Protein AF-A0A7S0R6T6-F1 (afdb_monomer_lite)

InterPro domains:
  IPR044849 Ion channel CASTOR/POLLUX/SYM8-like [PTHR31563] (93-321)

Sequence (355 aa):
SLGHPPLQRSTPGLSNLSRSTSLDMHILVCGWREAEWQPNDKRFLSRMDELSLMAPGGASADVQVTFITALPVETFEQMFTGKERFKRIEQHRRTERIFKKKPTSNNKYTEYHNGTNLTVRHVSGDAAKIEDLEPVMAEFRFNKAIVLSTQHGIENSSHTKDTRVLSVLLLLRHIRLKLEKQQMRRSSRNMEFFVKPSSADQRMHSIGEIADDATGDLAALPDPYSAEPPDFVNANTMVARLIAQVLNDPNMDALWSELLSSSGSEVYIRGTEKYIPAEVLDSDGGCPFWQVQASVYRNRPKGGDICLGYRKVGGDVVLAPKWDEYIRFTKKAKKDQVKQFIILARDLYIDEEAG

Secondary structure (DSSP, 8-state):
----------PPP-TT-----TT-EEEEEES--TTT--TT-HHHHHHHHHHHHHSTTGGGS-EEEEEEESS-HHHHHHTTTT-TT-EE--TTTHHHHH-SSPPPTT--EEEEE-SSSEEEEEEES-TTSHHHHHHHHHH---SEEEE-S-BTTB---HHHHHHHHHHHHHHHHHHHHHHHHHHHHHH-SS----PPPS-GGGSPEEEEEES-HHHHHHHS-S-TT--PPPSEEEHHHHHHHHHHHHHH-THHHHHHHHHHSTTS-EEEEEEGGGT--GGGS-TTSEEEHHHHHHHHHHH--SS--EEEEEEETTS-EEES--TT-EEE--SS--TTSEEEEEEEE--S---S---

Radius of gyration: 23.17 Å; chains: 1; bounding box: 85×46×56 Å

Foldseek 3Di:
DDDDDDDPPPDDDLPPQDPQDLQAAEEEEAADDPVQQALPHVLVVLVQVVVQCQTSVGLPYAYEYEYEAQDDPVRVVSNCPPPPQKDKDDQPPPCVVRPVDDQDPDWDKTWIDRPTRYIYMYTNHHLLDLVRVLSVVSVHQHQEYEYELHGPPDDDDQVRSLVSQLSSLVSVVVSVVVNVVVVVVVVDPDDDDDDDDDDPSSDYQAEYEHADPVSQVVQDDPDPPPPDPRNYDHPNVVVVVLVVVCVVPVVSVVVCCQAVDSQHWDKGKFFLVQQDDQVLADPQQKDFVLSSQVSCQVRPDPWRKGFQWFAALLRDTDGPDDRRHMAHDDPDRDRGHTGITIIGTHDPDPDPPPD

pLDDT: mean 72.73, std 18.83, range [23.81, 96.19]

Organism: NCBI:txid1411642

Structure (mmCIF, N/CA/C/O backbone):
data_AF-A0A7S0R6T6-F1
#
_entry.id   AF-A0A7S0R6T6-F1
#
loop_
_atom_site.group_PDB
_atom_site.id
_atom_site.type_symbol
_atom_site.label_atom_id
_atom_site.label_alt_id
_atom_site.label_comp_id
_atom_site.label_asym_id
_atom_site.label_entity_id
_atom_site.label_seq_id
_atom_site.pdbx_PDB_ins_code
_atom_site.Cartn_x
_atom_site.Cartn_y
_atom_site.Cartn_z
_atom_site.occupancy
_atom_site.B_iso_or_equiv
_atom_site.auth_seq_id
_atom_site.auth_comp_id
_atom_site.auth_asym_id
_atom_site.auth_atom_id
_atom_site.pdbx_PDB_model_num
ATOM 1 N N . SER A 1 1 ? -58.037 18.899 20.299 1.00 34.16 1 SER A N 1
ATOM 2 C CA . SER A 1 1 ? -58.166 17.464 20.000 1.00 34.16 1 SER A CA 1
ATOM 3 C C . SER A 1 1 ? -57.396 17.181 18.719 1.00 34.16 1 SER A C 1
ATOM 5 O O . SER A 1 1 ? -57.816 17.701 17.700 1.00 34.16 1 SER A O 1
ATOM 7 N N . LEU A 1 2 ? -56.253 16.481 18.846 1.00 32.16 2 LEU A N 1
ATOM 8 C CA . LEU A 1 2 ? -55.543 15.634 17.854 1.00 32.16 2 LEU A CA 1
ATOM 9 C C . LEU A 1 2 ? -55.258 16.258 16.460 1.00 32.16 2 LEU A C 1
ATOM 11 O O . LEU A 1 2 ? -56.178 16.566 15.725 1.00 32.16 2 LEU A O 1
ATOM 15 N N . GLY A 1 3 ? -54.033 16.484 15.971 1.00 28.27 3 GLY A N 1
ATOM 16 C CA . GLY A 1 3 ? -52.762 15.785 16.174 1.00 28.27 3 GLY A CA 1
ATOM 17 C C . GLY A 1 3 ? -52.455 14.863 14.981 1.00 28.27 3 GLY A C 1
ATOM 18 O O . GLY A 1 3 ? -52.975 13.759 14.960 1.00 28.27 3 GLY A O 1
ATOM 19 N N . HIS A 1 4 ? -51.647 15.313 14.004 1.00 29.27 4 HIS A N 1
ATOM 20 C CA . HIS A 1 4 ? -50.510 14.583 13.396 1.00 29.27 4 HIS A CA 1
ATOM 21 C C . HIS A 1 4 ? -49.825 15.392 12.255 1.00 29.27 4 HIS A C 1
ATOM 23 O O . HIS A 1 4 ? -50.476 16.222 11.624 1.00 29.27 4 HIS A O 1
ATOM 29 N N . PRO A 1 5 ? -48.503 15.201 12.025 1.00 30.84 5 PRO A N 1
ATOM 30 C CA . PRO A 1 5 ? -47.606 16.151 11.345 1.00 30.84 5 PRO A CA 1
ATOM 31 C C . PRO A 1 5 ? -47.334 15.821 9.858 1.00 30.84 5 PRO A C 1
ATOM 33 O O . PRO A 1 5 ? -47.594 14.699 9.421 1.00 30.84 5 PRO A O 1
ATOM 36 N N . PRO A 1 6 ? -46.722 16.739 9.077 1.00 27.80 6 PRO A N 1
ATOM 37 C CA . PRO A 1 6 ? -46.224 16.418 7.744 1.00 27.80 6 PRO A CA 1
ATOM 38 C C . PRO A 1 6 ? -44.952 15.555 7.818 1.00 27.80 6 PRO A C 1
ATOM 40 O O . PRO A 1 6 ? -43.944 15.929 8.419 1.00 27.80 6 PRO A O 1
ATOM 43 N N . LEU A 1 7 ? -44.990 14.400 7.152 1.00 29.05 7 LEU A N 1
ATOM 44 C CA . LEU A 1 7 ? -43.837 13.545 6.865 1.00 29.05 7 LEU A CA 1
ATOM 45 C C . LEU A 1 7 ? -42.866 14.259 5.906 1.00 29.05 7 LEU A C 1
ATOM 47 O O . LEU A 1 7 ? -42.915 14.061 4.695 1.00 29.05 7 LEU A O 1
ATOM 51 N N . GLN A 1 8 ? -41.934 15.051 6.436 1.00 26.27 8 GLN A N 1
ATOM 52 C CA . GLN A 1 8 ? -40.692 15.372 5.730 1.00 26.27 8 GLN A CA 1
ATOM 53 C C . GLN A 1 8 ? -39.643 14.306 6.057 1.00 26.27 8 GLN A C 1
ATOM 55 O O . GLN A 1 8 ? -38.880 14.415 7.013 1.00 26.27 8 GLN A O 1
ATOM 60 N N . ARG A 1 9 ? -39.580 13.251 5.236 1.00 24.50 9 ARG A N 1
ATOM 61 C CA . ARG A 1 9 ? -38.389 12.394 5.171 1.00 24.50 9 ARG A CA 1
ATOM 62 C C . ARG A 1 9 ? -37.296 13.149 4.415 1.00 24.50 9 ARG A C 1
ATOM 64 O O . ARG A 1 9 ? -37.193 13.056 3.195 1.00 24.50 9 ARG A O 1
ATOM 71 N N . SER A 1 10 ? -36.474 13.902 5.137 1.00 23.81 10 SER A N 1
ATOM 72 C CA . SER A 1 10 ? -35.221 14.436 4.608 1.00 23.81 10 SER A CA 1
ATOM 73 C C . SER A 1 10 ? -34.204 13.299 4.475 1.00 23.81 10 SER A C 1
ATOM 75 O O . SER A 1 10 ? -33.522 12.938 5.432 1.00 23.81 10 SER A O 1
ATOM 77 N N . THR A 1 11 ? -34.097 12.701 3.291 1.00 27.88 11 THR A N 1
ATOM 78 C CA . THR A 1 11 ? -32.963 11.824 2.961 1.00 27.88 11 THR A CA 1
ATOM 79 C C . THR A 1 11 ? -31.671 12.651 2.905 1.00 27.88 11 THR A C 1
ATOM 81 O O . THR A 1 11 ? -31.667 13.685 2.227 1.00 27.88 11 THR A O 1
ATOM 84 N N . PRO A 1 12 ? -30.565 12.238 3.551 1.00 28.53 12 PRO A N 1
ATOM 85 C CA . PRO A 1 12 ? -29.333 13.015 3.540 1.00 28.53 12 PRO A CA 1
ATOM 86 C C . PRO A 1 12 ? -28.715 13.032 2.134 1.00 28.53 12 PRO A C 1
ATOM 88 O O . PRO A 1 12 ? -28.409 11.998 1.548 1.00 28.53 12 PRO A O 1
ATOM 91 N N . GLY A 1 13 ? -28.561 14.238 1.580 1.00 26.45 13 GLY A N 1
ATOM 92 C CA . GLY A 1 13 ? -27.991 14.473 0.250 1.00 26.45 13 GLY A CA 1
ATOM 93 C C . GLY A 1 13 ? -26.512 14.081 0.123 1.00 26.45 13 GLY A C 1
ATOM 94 O O . GLY A 1 13 ? -25.690 14.491 0.942 1.00 26.45 13 GLY A O 1
ATOM 95 N N . LEU A 1 14 ? -26.210 13.345 -0.950 1.00 36.59 14 LEU A N 1
ATOM 96 C CA . LEU A 1 14 ? -24.891 12.910 -1.446 1.00 36.59 14 LEU A CA 1
ATOM 97 C C . LEU A 1 14 ? -24.212 13.954 -2.364 1.00 36.59 14 LEU A C 1
ATOM 99 O O . LEU A 1 14 ? -23.299 13.633 -3.115 1.00 36.59 14 LEU A O 1
ATOM 103 N N . SER A 1 15 ? -24.644 15.216 -2.334 1.00 28.88 15 SER A N 1
ATOM 104 C CA . SER A 1 15 ? -24.123 16.287 -3.201 1.00 28.88 15 SER A CA 1
ATOM 105 C C . SER A 1 15 ? -22.743 16.827 -2.791 1.00 28.88 15 SER A C 1
ATOM 107 O O . SER A 1 15 ? -22.303 17.824 -3.351 1.00 28.88 15 SER A O 1
ATOM 109 N N . ASN A 1 16 ? -22.078 16.205 -1.810 1.00 30.38 16 ASN A N 1
ATOM 110 C CA . ASN A 1 16 ? -20.833 16.685 -1.206 1.00 30.38 16 ASN A CA 1
ATOM 111 C C . ASN A 1 16 ? -19.685 15.665 -1.300 1.00 30.38 16 ASN A C 1
ATOM 113 O O . ASN A 1 16 ? -18.805 15.699 -0.443 1.00 30.38 16 ASN A O 1
ATOM 117 N N . LEU A 1 17 ? -19.645 14.782 -2.313 1.00 40.03 17 LEU A N 1
ATOM 118 C CA . LEU A 1 17 ? -18.332 14.252 -2.703 1.00 40.03 17 LEU A CA 1
ATOM 119 C C . LEU A 1 17 ? -17.484 15.480 -3.053 1.00 40.03 17 LEU A C 1
ATOM 121 O O . LEU A 1 17 ? -17.790 16.195 -4.009 1.00 40.03 17 LEU A O 1
ATOM 125 N N . SER A 1 18 ? -16.532 15.795 -2.177 1.00 37.12 18 SER A N 1
ATOM 126 C CA . SER A 1 18 ? -15.682 16.975 -2.250 1.00 37.12 18 SER A CA 1
ATOM 127 C C . SER A 1 18 ? -15.003 17.050 -3.616 1.00 37.12 18 SER A C 1
ATOM 129 O O . SER A 1 18 ? -14.882 16.051 -4.329 1.00 37.12 18 SER A O 1
ATOM 131 N N . ARG A 1 19 ? -14.549 18.250 -3.988 1.00 38.72 19 ARG A N 1
ATOM 132 C CA . ARG A 1 19 ? -13.584 18.447 -5.076 1.00 38.72 19 ARG A CA 1
ATOM 133 C C . ARG A 1 19 ? -12.266 17.746 -4.704 1.00 38.72 19 ARG A C 1
ATOM 135 O O . ARG A 1 19 ? -11.295 18.423 -4.404 1.00 38.72 19 ARG A O 1
ATOM 142 N N . SER A 1 20 ? -12.255 16.415 -4.679 1.00 43.06 20 SER A N 1
ATOM 143 C CA . SER A 1 20 ? -11.037 15.625 -4.767 1.00 43.06 20 SER A CA 1
ATOM 144 C C . SER A 1 20 ? -10.397 16.041 -6.079 1.00 43.06 20 SER A C 1
ATOM 146 O O . SER A 1 20 ? -10.998 15.913 -7.156 1.00 43.06 20 SER A O 1
ATOM 148 N N . THR A 1 21 ? -9.230 16.663 -5.981 1.00 50.69 21 THR A N 1
ATOM 149 C CA . THR A 1 21 ? -8.420 16.876 -7.167 1.00 50.69 21 THR A CA 1
ATOM 150 C C . THR A 1 21 ? -7.990 15.497 -7.664 1.00 50.69 21 THR A C 1
ATOM 152 O O . THR A 1 21 ? -7.881 14.549 -6.888 1.00 50.69 21 THR A O 1
ATOM 155 N N . SER A 1 22 ? -7.713 15.344 -8.958 1.00 57.66 22 SER A N 1
ATOM 156 C CA . SER A 1 22 ? -7.188 14.075 -9.487 1.00 57.66 22 SER A CA 1
ATOM 157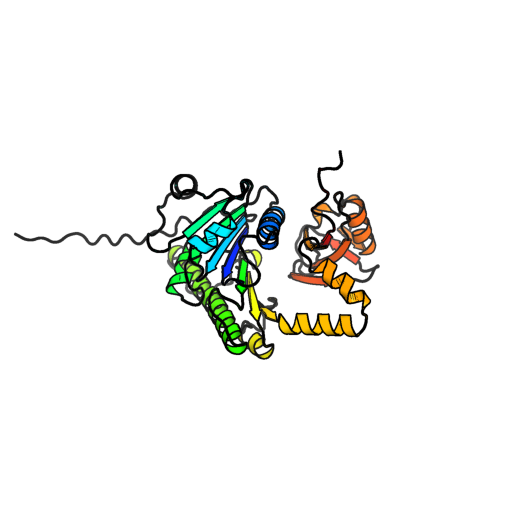 C C . SER A 1 22 ? -5.832 13.667 -8.885 1.00 57.66 22 SER A C 1
ATOM 159 O O . SER A 1 22 ? -5.295 12.631 -9.265 1.00 57.66 22 SER A O 1
ATOM 161 N N . LEU A 1 23 ? -5.248 14.506 -8.023 1.00 63.09 23 LEU A N 1
ATOM 162 C CA . LEU A 1 23 ? -3.941 14.328 -7.407 1.00 63.09 23 LEU A CA 1
ATOM 163 C C . LEU A 1 23 ? -4.028 13.827 -5.958 1.00 63.09 23 LEU A C 1
ATOM 165 O O . LEU A 1 23 ? -3.018 13.328 -5.465 1.00 63.09 23 LEU A O 1
ATOM 169 N N . ASP A 1 24 ? -5.194 13.924 -5.308 1.00 76.25 24 ASP A N 1
ATOM 170 C CA . ASP A 1 24 ? -5.382 13.505 -3.914 1.00 76.25 24 ASP A CA 1
ATOM 171 C C . ASP A 1 24 ? -5.374 11.974 -3.794 1.00 76.25 24 ASP A C 1
ATOM 173 O O . ASP A 1 24 ? -5.818 11.249 -4.693 1.00 76.25 24 ASP A O 1
ATOM 177 N N . MET A 1 25 ? -4.871 11.468 -2.669 1.00 83.75 25 MET A N 1
ATOM 178 C CA . MET A 1 25 ? -4.695 10.038 -2.431 1.00 83.75 25 MET A CA 1
ATOM 179 C C . MET A 1 25 ? -5.453 9.599 -1.180 1.00 83.75 25 MET A C 1
ATOM 181 O O . MET A 1 25 ? -4.995 9.796 -0.057 1.00 83.75 25 MET A O 1
ATOM 185 N N . HIS A 1 26 ? -6.591 8.934 -1.377 1.00 87.88 26 HIS A N 1
ATOM 186 C CA . HIS A 1 26 ? -7.377 8.357 -0.288 1.00 87.88 26 HIS A CA 1
ATOM 187 C C . HIS A 1 26 ? -7.184 6.837 -0.248 1.00 87.88 26 HIS A C 1
ATOM 189 O O . HIS A 1 26 ? -7.567 6.118 -1.180 1.00 87.88 26 HIS A O 1
ATOM 195 N N . ILE A 1 27 ? -6.584 6.354 0.838 1.00 92.38 27 ILE A N 1
ATOM 196 C CA . ILE A 1 27 ? -6.255 4.950 1.084 1.00 92.38 27 ILE A CA 1
ATOM 197 C C . ILE A 1 27 ? -7.140 4.425 2.212 1.00 92.38 27 ILE A C 1
ATOM 199 O O . ILE A 1 27 ? -7.172 4.993 3.302 1.00 92.38 27 ILE A O 1
ATOM 203 N N . LEU A 1 28 ? -7.832 3.320 1.959 1.00 95.06 28 LEU A N 1
ATOM 204 C CA . LEU A 1 28 ? -8.537 2.547 2.973 1.00 95.06 28 LEU A CA 1
ATOM 205 C C . LEU A 1 28 ? -7.677 1.352 3.390 1.00 95.06 28 LEU A C 1
ATOM 207 O O . LEU A 1 28 ? -7.232 0.594 2.535 1.00 95.06 28 LEU A O 1
ATOM 211 N N . VAL A 1 29 ? -7.468 1.153 4.686 1.00 95.56 29 VAL A N 1
ATOM 212 C CA . VAL A 1 29 ? -6.767 -0.005 5.248 1.00 95.56 29 VAL A CA 1
ATOM 213 C C . VAL A 1 29 ? -7.753 -0.808 6.089 1.00 95.56 29 VAL A C 1
ATOM 215 O O . VAL A 1 29 ? -8.283 -0.322 7.088 1.00 95.56 29 VAL A O 1
ATOM 218 N N . CYS A 1 30 ? -8.014 -2.038 5.661 1.00 94.62 30 CYS A N 1
ATOM 219 C CA . CYS A 1 30 ? -8.924 -2.976 6.303 1.00 94.62 30 CYS A CA 1
ATOM 220 C C . CYS A 1 30 ? -8.108 -4.033 7.049 1.00 94.62 30 CYS A C 1
ATOM 222 O O . CYS A 1 30 ? -7.574 -4.951 6.427 1.00 94.62 30 CYS A O 1
ATOM 224 N N . GLY A 1 31 ? -8.020 -3.908 8.372 1.00 91.38 31 GLY A N 1
ATOM 225 C CA . GLY A 1 31 ? -7.243 -4.815 9.221 1.00 91.38 31 GLY A CA 1
ATOM 226 C C . GLY A 1 31 ? -6.122 -4.123 9.995 1.00 91.38 31 GLY A C 1
ATOM 227 O O . GLY A 1 31 ? -5.881 -2.925 9.855 1.00 91.38 31 GLY A O 1
ATOM 228 N N . TRP A 1 32 ? -5.464 -4.889 10.863 1.00 90.88 32 TRP A N 1
ATOM 229 C CA . TRP A 1 32 ? -4.420 -4.390 11.761 1.00 90.88 32 TRP A CA 1
ATOM 230 C C . TRP A 1 32 ? -3.361 -5.461 12.002 1.00 90.88 32 TRP A C 1
ATOM 232 O O . TRP A 1 32 ? -3.702 -6.633 12.180 1.00 90.88 32 TRP A O 1
ATOM 242 N N . ARG A 1 33 ? -2.086 -5.065 12.034 1.00 87.00 33 ARG A N 1
ATOM 243 C CA . ARG A 1 33 ? -0.965 -5.959 12.347 1.00 87.00 33 ARG A CA 1
ATOM 244 C C . ARG A 1 33 ? -0.511 -5.737 13.775 1.00 87.00 33 ARG A C 1
ATOM 246 O O . ARG A 1 33 ? 0.389 -4.951 14.027 1.00 87.00 33 ARG A O 1
ATOM 253 N N . GLU A 1 34 ? -1.134 -6.434 14.715 1.00 83.38 34 GLU A N 1
ATOM 254 C CA . GLU A 1 34 ? -0.824 -6.261 16.134 1.00 83.38 34 GLU A CA 1
ATOM 255 C C . GLU A 1 34 ? 0.641 -6.576 16.453 1.00 83.38 34 GLU A C 1
ATOM 257 O O . GLU A 1 34 ? 1.278 -5.804 17.147 1.00 83.38 34 GLU A O 1
ATOM 262 N N . ALA A 1 35 ? 1.231 -7.624 15.879 1.00 79.94 35 ALA A N 1
ATOM 263 C CA . ALA A 1 35 ? 2.635 -7.955 16.138 1.00 79.94 35 ALA A CA 1
ATOM 264 C C . ALA A 1 35 ? 3.644 -6.911 15.611 1.00 79.94 35 ALA A C 1
ATOM 266 O O . ALA A 1 35 ? 4.758 -6.834 16.120 1.00 79.94 35 ALA A O 1
ATOM 267 N N . GLU A 1 36 ? 3.270 -6.118 14.602 1.00 80.19 36 GLU A N 1
ATOM 268 C CA . GLU A 1 36 ? 4.181 -5.189 13.916 1.00 80.19 36 GLU A CA 1
ATOM 269 C C . GLU A 1 36 ? 3.904 -3.726 14.271 1.00 80.19 36 GLU A C 1
ATOM 271 O O . GLU A 1 36 ? 4.820 -2.924 14.389 1.00 80.19 36 GLU A O 1
ATOM 276 N N . TRP A 1 37 ? 2.643 -3.332 14.426 1.00 87.75 37 TRP A N 1
ATOM 277 C CA . TRP A 1 37 ? 2.261 -1.935 14.618 1.00 87.75 37 TRP A CA 1
ATOM 278 C C . TRP A 1 37 ? 2.016 -1.661 16.092 1.00 87.75 37 TRP A C 1
ATOM 280 O O . TRP A 1 37 ? 0.887 -1.707 16.582 1.00 87.75 37 TRP A O 1
ATOM 290 N N . GLN A 1 38 ? 3.117 -1.387 16.785 1.00 84.81 38 GLN A N 1
ATOM 291 C CA . GLN A 1 38 ? 3.148 -1.075 18.209 1.00 84.81 38 GLN A CA 1
ATOM 292 C C . GLN A 1 38 ? 3.456 0.414 18.443 1.00 84.81 38 GLN A C 1
ATOM 294 O O . GLN A 1 38 ? 4.185 1.005 17.646 1.00 84.81 38 GLN A O 1
ATOM 299 N N . PRO A 1 39 ? 2.985 1.035 19.545 1.00 83.19 39 PRO A N 1
ATOM 300 C CA . PRO A 1 39 ? 3.169 2.471 19.809 1.00 83.19 39 PRO A CA 1
ATOM 301 C C . PRO A 1 39 ? 4.620 2.973 19.770 1.00 83.19 39 PRO A C 1
ATOM 303 O O . PRO A 1 39 ? 4.893 4.123 19.423 1.00 83.19 39 PRO A O 1
ATOM 306 N N . ASN A 1 40 ? 5.565 2.099 20.113 1.00 76.38 40 ASN A N 1
ATOM 307 C CA . ASN A 1 40 ? 6.991 2.414 20.126 1.00 76.38 40 ASN A CA 1
ATOM 308 C C . ASN A 1 40 ? 7.706 2.058 18.817 1.00 76.38 40 ASN A C 1
ATOM 310 O O . ASN A 1 40 ? 8.888 2.376 18.676 1.00 76.38 40 ASN A O 1
ATOM 314 N N . ASP A 1 41 ? 7.016 1.429 17.864 1.00 76.38 41 ASP A N 1
ATOM 315 C CA . ASP A 1 41 ? 7.610 1.091 16.580 1.00 76.38 41 ASP A CA 1
ATOM 316 C C . ASP A 1 41 ? 7.686 2.335 15.680 1.00 76.38 41 ASP A C 1
ATOM 318 O O . ASP A 1 41 ? 6.686 2.962 15.323 1.00 76.38 41 ASP A O 1
ATOM 322 N N . LYS A 1 42 ? 8.912 2.694 15.290 1.00 76.12 42 LYS A N 1
ATOM 323 C CA . LYS A 1 42 ? 9.173 3.789 14.351 1.00 76.12 42 LYS A CA 1
ATOM 324 C C . LYS A 1 42 ? 8.704 3.448 12.933 1.00 76.12 42 LYS A C 1
ATOM 326 O O . LYS A 1 42 ? 8.359 4.363 12.193 1.00 76.12 42 LYS A O 1
ATOM 331 N N . ARG A 1 43 ? 8.632 2.162 12.569 1.00 76.94 43 ARG A N 1
ATOM 332 C CA . ARG A 1 43 ? 8.299 1.681 11.217 1.00 76.94 43 ARG A CA 1
ATOM 333 C C . ARG A 1 43 ? 6.949 2.180 10.733 1.00 76.94 43 ARG A C 1
ATOM 335 O O . ARG A 1 43 ? 6.839 2.627 9.595 1.00 76.94 43 ARG A O 1
ATOM 342 N N . PHE A 1 44 ? 5.934 2.129 11.595 1.00 84.56 44 PHE A N 1
ATOM 343 C CA . PHE A 1 44 ? 4.593 2.589 11.244 1.00 84.56 44 PHE A CA 1
ATOM 344 C C . PHE A 1 44 ? 4.595 4.080 10.881 1.00 84.56 44 PHE A C 1
ATOM 346 O O . PHE A 1 44 ? 4.105 4.457 9.818 1.00 84.56 44 PHE A O 1
ATOM 353 N N . LEU A 1 45 ? 5.191 4.924 11.729 1.00 83.12 45 LEU A N 1
ATOM 354 C CA . LEU A 1 45 ? 5.226 6.374 11.515 1.00 83.12 45 LEU A CA 1
ATOM 355 C C . LEU A 1 45 ? 6.114 6.764 10.328 1.00 83.12 45 LEU A C 1
ATOM 357 O O . LEU A 1 45 ? 5.704 7.606 9.533 1.00 83.12 45 LEU A O 1
ATOM 361 N N . SER A 1 46 ? 7.267 6.112 10.154 1.00 79.69 46 SER A N 1
ATOM 362 C CA . SER A 1 46 ? 8.118 6.304 8.974 1.00 79.69 46 SER A CA 1
ATOM 363 C C . SER A 1 46 ? 7.356 5.998 7.684 1.00 79.69 46 SER A C 1
ATOM 365 O O . SER A 1 46 ? 7.341 6.822 6.773 1.00 79.69 46 SER A O 1
ATOM 367 N N . ARG A 1 47 ? 6.612 4.883 7.639 1.00 81.81 47 ARG A N 1
ATOM 368 C CA . ARG A 1 47 ? 5.797 4.522 6.471 1.00 81.81 47 ARG A CA 1
ATOM 369 C C . ARG A 1 47 ? 4.679 5.532 6.203 1.00 81.81 47 ARG A C 1
ATOM 371 O O . ARG A 1 47 ? 4.368 5.821 5.050 1.00 81.81 47 ARG A O 1
ATOM 378 N N . MET A 1 48 ? 4.060 6.065 7.254 1.00 86.00 48 MET A N 1
ATOM 379 C CA . MET A 1 48 ? 3.062 7.128 7.126 1.00 86.00 48 MET A CA 1
ATOM 380 C C . MET A 1 48 ? 3.676 8.388 6.494 1.00 86.00 48 MET A C 1
ATOM 382 O O . MET A 1 48 ? 3.120 8.922 5.535 1.00 86.00 48 MET A O 1
ATOM 386 N N . ASP A 1 49 ? 4.846 8.824 6.960 1.00 78.38 49 ASP A N 1
ATOM 387 C CA . ASP A 1 49 ? 5.535 9.989 6.397 1.00 78.38 49 ASP A CA 1
ATOM 388 C C . ASP A 1 49 ? 5.985 9.759 4.946 1.00 78.38 49 ASP A C 1
ATOM 390 O O . ASP A 1 49 ? 5.815 10.639 4.101 1.00 78.38 49 ASP A O 1
ATOM 394 N N . GLU A 1 50 ? 6.456 8.561 4.605 1.00 76.75 50 GLU A N 1
ATOM 395 C CA . GLU A 1 50 ? 6.769 8.187 3.222 1.00 76.75 50 GLU A CA 1
ATOM 396 C C . GLU A 1 50 ? 5.558 8.326 2.295 1.00 76.75 50 GLU A C 1
ATOM 398 O O . GLU A 1 50 ? 5.673 8.895 1.208 1.00 76.75 50 GLU A O 1
ATOM 403 N N . LEU A 1 51 ? 4.375 7.866 2.719 1.00 79.69 51 LEU A N 1
ATOM 404 C CA . LEU A 1 51 ? 3.151 8.002 1.921 1.00 79.69 51 LEU A CA 1
ATOM 405 C C . LEU A 1 51 ? 2.842 9.467 1.591 1.00 79.69 51 LEU 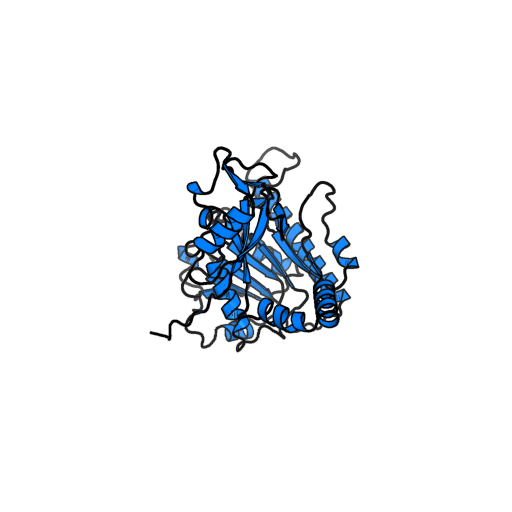A C 1
ATOM 407 O O . LEU A 1 51 ? 2.395 9.758 0.480 1.00 79.69 51 LEU A O 1
ATOM 411 N N . SER A 1 52 ? 3.133 10.387 2.513 1.00 77.38 52 SER A N 1
ATOM 412 C CA . SER A 1 52 ? 2.952 11.828 2.302 1.00 77.38 52 SER A CA 1
ATOM 413 C C . SER A 1 52 ? 3.830 12.377 1.166 1.00 77.38 52 SER A C 1
ATOM 415 O O . SER A 1 52 ? 3.394 13.236 0.396 1.00 77.38 52 SER A O 1
ATOM 417 N N . LEU A 1 53 ? 5.032 11.813 0.993 1.00 72.00 53 LEU A N 1
ATOM 418 C CA . LEU A 1 53 ? 5.973 12.152 -0.079 1.00 72.00 53 LEU A CA 1
ATOM 419 C C . LEU A 1 53 ? 5.612 11.483 -1.414 1.00 72.00 53 LEU A C 1
ATOM 421 O O . LEU A 1 53 ? 5.975 11.982 -2.482 1.00 72.00 53 LEU A O 1
ATOM 425 N N . MET A 1 54 ? 4.911 10.347 -1.369 1.00 68.94 54 MET A N 1
ATOM 426 C CA . MET A 1 54 ? 4.574 9.536 -2.543 1.00 68.94 54 MET A CA 1
ATOM 427 C C . MET A 1 54 ? 3.288 9.961 -3.263 1.00 68.94 54 MET A C 1
ATOM 429 O O . MET A 1 54 ? 2.975 9.395 -4.316 1.00 68.94 54 MET A O 1
ATOM 433 N N . ALA A 1 55 ? 2.548 10.937 -2.736 1.00 71.06 55 ALA A N 1
ATOM 434 C CA . ALA A 1 55 ? 1.326 11.424 -3.364 1.00 71.06 55 ALA A CA 1
ATOM 435 C C . ALA A 1 55 ? 1.583 11.871 -4.823 1.00 71.06 55 ALA A C 1
ATOM 437 O O . ALA A 1 55 ? 2.620 12.480 -5.102 1.00 71.06 55 ALA A O 1
ATOM 438 N N . PRO A 1 56 ? 0.660 11.630 -5.776 1.00 63.94 56 PRO A N 1
ATOM 439 C CA . PRO A 1 56 ? 0.837 12.032 -7.176 1.00 63.94 56 PRO A CA 1
ATOM 440 C C . PRO A 1 56 ? 1.136 13.528 -7.372 1.00 63.94 56 PRO A C 1
ATOM 442 O O . PRO A 1 56 ? 1.878 13.886 -8.284 1.00 63.94 56 PRO A O 1
ATOM 445 N N . GLY A 1 57 ? 0.598 14.397 -6.508 1.00 65.69 57 GLY A N 1
ATOM 446 C CA . GLY A 1 57 ? 0.899 15.836 -6.481 1.00 65.69 57 GLY A CA 1
ATOM 447 C C . GLY A 1 57 ? 2.058 16.240 -5.559 1.00 65.69 57 GLY A C 1
ATOM 448 O O . GLY A 1 57 ? 2.237 17.429 -5.297 1.00 65.69 57 GLY A O 1
ATOM 449 N N . GLY A 1 58 ? 2.831 15.281 -5.041 1.00 68.69 58 GLY A N 1
ATOM 450 C CA . GLY A 1 58 ? 3.857 15.511 -4.024 1.00 68.69 58 GLY A CA 1
ATOM 451 C C . GLY A 1 58 ? 3.282 16.196 -2.783 1.00 68.69 58 GLY A C 1
ATOM 452 O O . GLY A 1 58 ? 2.148 15.934 -2.392 1.00 68.69 58 GLY A O 1
ATOM 453 N N . ALA A 1 59 ? 4.030 17.143 -2.215 1.00 68.06 59 ALA A N 1
ATOM 454 C CA . ALA A 1 59 ? 3.618 17.893 -1.024 1.00 68.06 59 ALA A CA 1
ATOM 455 C C . ALA A 1 59 ? 2.348 18.755 -1.209 1.00 68.06 59 ALA A C 1
ATOM 457 O O . ALA A 1 59 ? 1.831 19.290 -0.234 1.00 68.06 59 ALA A O 1
ATOM 458 N N . SER A 1 60 ? 1.862 18.932 -2.445 1.00 67.75 60 SER A N 1
ATOM 459 C CA . SER A 1 60 ? 0.644 19.702 -2.749 1.00 67.75 60 SER A CA 1
ATOM 460 C C . SER A 1 60 ? -0.627 18.851 -2.830 1.00 67.75 60 SER A C 1
ATOM 462 O O . SER A 1 60 ? -1.709 19.417 -2.956 1.00 67.75 60 SER A O 1
ATOM 464 N N . ALA A 1 61 ? -0.510 17.520 -2.804 1.00 78.75 61 ALA A N 1
ATOM 465 C CA . ALA A 1 61 ? -1.653 16.611 -2.799 1.00 78.75 61 ALA A CA 1
ATOM 466 C C . ALA A 1 61 ? -1.964 16.146 -1.379 1.00 78.75 61 ALA A C 1
ATOM 468 O O . ALA A 1 61 ? -1.054 15.738 -0.656 1.00 78.75 61 ALA A O 1
ATOM 469 N N . ASP A 1 62 ? -3.244 16.143 -1.016 1.00 84.25 62 ASP A N 1
ATOM 470 C CA . ASP A 1 62 ? -3.674 15.623 0.277 1.00 84.25 62 ASP A CA 1
ATOM 471 C C . ASP A 1 62 ? -3.643 14.087 0.264 1.00 84.25 62 ASP A C 1
ATOM 473 O O . ASP A 1 62 ? -4.157 13.430 -0.649 1.00 84.25 62 ASP A O 1
ATOM 477 N N . VAL A 1 63 ? -3.036 13.505 1.299 1.00 88.50 63 VAL A N 1
ATOM 478 C CA . VAL A 1 63 ? -2.999 12.062 1.547 1.00 88.50 63 VAL A CA 1
ATOM 479 C C . VAL A 1 63 ? -3.846 11.756 2.768 1.00 88.50 63 VAL A C 1
ATOM 481 O O . VAL A 1 63 ? -3.600 12.260 3.864 1.00 88.50 63 VAL A O 1
ATOM 484 N N . GLN A 1 64 ? -4.831 10.885 2.597 1.00 89.94 64 GLN A N 1
ATOM 485 C CA . GLN A 1 64 ? -5.665 10.408 3.688 1.00 89.94 64 GLN A CA 1
ATOM 486 C C . GLN A 1 64 ? -5.565 8.891 3.792 1.00 89.94 64 GLN A C 1
ATOM 488 O O . GLN A 1 64 ? -5.927 8.175 2.861 1.00 89.94 64 GLN A O 1
ATOM 493 N N . VAL A 1 65 ? -5.131 8.399 4.949 1.00 93.81 65 VAL A N 1
ATOM 494 C CA . VAL A 1 65 ? -5.091 6.969 5.266 1.00 93.81 65 VAL A CA 1
ATOM 495 C C . VAL A 1 65 ? -6.152 6.685 6.316 1.00 93.81 65 VAL A C 1
ATOM 497 O O . VAL A 1 65 ? -6.082 7.204 7.425 1.00 93.81 65 VAL A O 1
ATOM 500 N N . THR A 1 66 ? -7.159 5.890 5.969 1.00 94.31 66 THR A N 1
ATOM 501 C CA . THR A 1 66 ? -8.249 5.515 6.875 1.00 94.31 66 THR A CA 1
ATOM 502 C C . THR A 1 66 ? -8.130 4.050 7.250 1.00 94.31 66 THR A C 1
ATOM 504 O O . THR A 1 66 ? -8.251 3.184 6.393 1.00 94.31 66 THR A O 1
ATOM 507 N N . PHE A 1 67 ? -7.929 3.776 8.531 1.00 94.88 67 PHE A N 1
ATOM 508 C CA . PHE A 1 67 ? -7.930 2.442 9.110 1.00 94.88 67 PHE A CA 1
ATOM 509 C C . PHE A 1 67 ? -9.333 2.105 9.610 1.00 94.88 67 PHE A C 1
ATOM 511 O O . PHE A 1 67 ? -9.874 2.839 10.434 1.00 94.88 67 PHE A O 1
ATOM 518 N N . ILE A 1 68 ? -9.904 0.993 9.150 1.00 93.25 68 ILE A N 1
ATOM 519 C CA . ILE A 1 68 ? -11.104 0.386 9.741 1.00 93.25 68 ILE A CA 1
ATOM 520 C C . ILE A 1 68 ? -10.702 -0.917 10.430 1.00 93.25 68 ILE A C 1
ATOM 522 O O . ILE A 1 68 ? -10.313 -1.895 9.781 1.00 93.25 68 ILE A O 1
ATOM 526 N N . THR A 1 69 ? -10.710 -0.907 11.763 1.00 91.25 69 THR A N 1
ATOM 527 C CA . THR A 1 69 ? -10.154 -2.005 12.564 1.00 91.25 69 THR A CA 1
ATOM 528 C C . THR A 1 69 ? -10.914 -2.200 13.869 1.00 91.25 69 THR A C 1
ATOM 530 O O . THR A 1 69 ? -11.484 -1.264 14.426 1.00 91.25 69 THR A O 1
ATOM 533 N N . ALA A 1 70 ? -10.862 -3.422 14.405 1.00 86.88 70 ALA A N 1
ATOM 534 C CA . ALA A 1 70 ? -11.419 -3.730 15.724 1.00 86.88 70 ALA A CA 1
ATOM 535 C C . ALA A 1 70 ? -10.526 -3.223 16.874 1.00 86.88 70 ALA A C 1
ATOM 537 O O . ALA A 1 70 ? -10.814 -3.490 18.037 1.00 86.88 70 ALA A O 1
ATOM 538 N N . LEU A 1 71 ? -9.437 -2.511 16.560 1.00 89.06 71 LEU A N 1
ATOM 539 C CA . LEU A 1 71 ? -8.565 -1.920 17.562 1.00 89.06 71 LEU A CA 1
ATOM 540 C C . LEU A 1 71 ? -9.352 -0.863 18.356 1.00 89.06 71 LEU A C 1
ATOM 542 O O . LEU A 1 71 ? -10.001 -0.009 17.735 1.00 89.06 71 LEU A O 1
ATOM 546 N N . PRO A 1 72 ? -9.302 -0.890 19.699 1.00 87.94 72 PRO A N 1
ATOM 547 C CA . PRO A 1 72 ? -9.852 0.179 20.516 1.00 87.94 72 PRO A CA 1
ATOM 548 C C . PRO A 1 72 ? -9.231 1.524 20.149 1.00 87.94 72 PRO A C 1
ATOM 550 O O . PRO A 1 72 ? -8.049 1.608 19.803 1.00 87.94 72 PRO A O 1
ATOM 553 N N . VAL A 1 73 ? -10.035 2.582 20.240 1.00 87.25 73 VAL A N 1
ATOM 554 C CA . VAL A 1 73 ? -9.600 3.938 19.889 1.00 87.25 73 VAL A CA 1
ATOM 555 C C . VAL A 1 73 ? -8.397 4.330 20.734 1.00 87.25 73 VAL A C 1
ATOM 557 O O . VAL A 1 73 ? -7.405 4.795 20.191 1.00 87.25 73 VAL A O 1
ATOM 560 N N . GLU A 1 74 ? -8.455 4.059 22.035 1.00 87.62 74 GLU A N 1
ATOM 561 C CA . GLU A 1 74 ? -7.425 4.381 23.020 1.00 87.62 74 GLU A CA 1
ATOM 562 C C . GLU A 1 74 ? -6.082 3.739 22.658 1.00 87.62 74 GLU A C 1
ATOM 564 O O . GLU A 1 74 ? -5.043 4.392 22.731 1.00 87.62 74 GLU A O 1
ATOM 569 N N . THR A 1 75 ? -6.104 2.482 22.209 1.00 88.44 75 THR A N 1
ATOM 570 C CA . THR A 1 75 ? -4.903 1.769 21.759 1.00 88.44 75 THR A CA 1
ATOM 571 C C . THR A 1 75 ? -4.355 2.370 20.466 1.00 88.44 75 THR A C 1
ATOM 573 O O . THR A 1 75 ? -3.145 2.532 20.332 1.00 88.44 75 THR A O 1
ATOM 576 N N . PHE A 1 76 ? -5.219 2.770 19.528 1.00 89.88 76 PHE A N 1
ATOM 577 C CA . PHE A 1 76 ? -4.777 3.486 18.328 1.00 89.88 76 PHE A CA 1
ATOM 578 C C . PHE A 1 76 ? -4.160 4.854 18.673 1.00 89.88 76 PHE A C 1
ATOM 580 O O . PHE A 1 76 ? -3.151 5.236 18.083 1.00 89.88 76 PHE A O 1
ATOM 587 N N . GLU A 1 77 ? -4.706 5.585 19.655 1.00 89.25 77 GLU A N 1
ATOM 588 C CA . GLU A 1 77 ? -4.183 6.902 20.061 1.00 89.25 77 GLU A CA 1
ATOM 589 C C . GLU A 1 77 ? -2.758 6.819 20.624 1.00 89.25 77 GLU A C 1
ATOM 591 O O . GLU A 1 77 ? -1.963 7.753 20.466 1.00 89.25 77 GLU A O 1
ATOM 596 N N . GLN A 1 78 ? -2.404 5.692 21.246 1.00 90.12 78 GLN A N 1
ATOM 597 C CA . GLN A 1 78 ? -1.056 5.462 21.763 1.00 90.12 78 GLN A CA 1
ATOM 598 C C . GLN A 1 78 ? 0.005 5.517 20.657 1.00 90.12 78 GLN A C 1
ATOM 600 O O . GLN A 1 78 ? 1.107 5.989 20.924 1.00 90.12 78 GLN A O 1
ATOM 605 N N . MET A 1 79 ? -0.336 5.162 19.409 1.00 87.50 79 MET A N 1
ATOM 606 C CA . MET A 1 79 ? 0.572 5.258 18.251 1.00 87.50 79 MET A CA 1
ATOM 607 C C . MET A 1 79 ? 1.096 6.681 18.007 1.00 87.50 79 MET A C 1
ATOM 609 O O . MET A 1 79 ? 2.177 6.867 17.451 1.00 87.50 79 MET A O 1
ATOM 613 N N . PHE A 1 80 ? 0.334 7.692 18.428 1.00 87.19 80 PHE A N 1
ATOM 614 C CA . PHE A 1 80 ? 0.649 9.106 18.227 1.00 87.19 80 PHE A CA 1
ATOM 615 C C . PHE A 1 80 ? 0.975 9.832 19.538 1.00 87.19 80 PHE A C 1
ATOM 617 O O . PHE A 1 80 ? 1.376 10.998 19.524 1.00 87.19 80 PHE A O 1
ATOM 624 N N . THR A 1 81 ? 0.825 9.166 20.684 1.00 81.62 81 THR A N 1
ATOM 625 C CA . THR A 1 81 ? 1.059 9.782 21.992 1.00 81.62 81 THR A CA 1
ATOM 626 C C . THR A 1 81 ? 2.546 10.101 22.172 1.00 81.62 81 THR A C 1
ATOM 628 O O . THR A 1 81 ? 3.414 9.274 21.905 1.00 81.62 81 THR A O 1
ATOM 631 N N . GLY A 1 82 ? 2.856 11.331 22.597 1.00 74.25 82 GLY A N 1
ATOM 632 C CA . GLY A 1 82 ? 4.240 11.803 22.744 1.00 74.25 82 GLY A CA 1
ATOM 633 C C . GLY A 1 82 ? 4.971 12.070 21.421 1.00 74.25 82 GLY A C 1
ATOM 634 O O . GLY A 1 82 ? 6.176 12.307 21.431 1.00 74.25 82 GLY A O 1
ATOM 635 N N . LYS A 1 83 ? 4.274 12.045 20.276 1.00 80.31 83 LYS A N 1
ATOM 636 C CA . LYS A 1 83 ? 4.840 12.376 18.962 1.00 80.31 83 LYS A CA 1
ATOM 637 C C . LYS A 1 83 ? 4.410 13.786 18.563 1.00 80.31 83 LYS A C 1
ATOM 639 O O . LYS A 1 83 ? 3.340 13.969 17.995 1.00 80.31 83 LYS A O 1
ATOM 644 N N . GLU A 1 84 ? 5.257 14.787 18.808 1.00 75.81 84 GLU A N 1
ATOM 645 C CA . GLU A 1 84 ? 4.943 16.208 18.537 1.00 75.81 84 GLU A CA 1
ATOM 646 C C . GLU A 1 84 ? 4.521 16.494 17.084 1.00 75.81 84 GLU A C 1
ATOM 648 O O . GLU A 1 84 ? 3.757 17.426 16.816 1.00 75.81 84 GLU A O 1
ATOM 653 N N . ARG A 1 85 ? 4.997 15.661 16.148 1.00 81.00 85 ARG A N 1
ATOM 654 C CA . ARG A 1 85 ? 4.681 15.734 14.718 1.00 81.00 85 ARG A CA 1
ATOM 655 C C . ARG A 1 85 ? 3.201 15.478 14.427 1.00 81.00 85 ARG A C 1
ATOM 657 O O . ARG A 1 85 ? 2.631 16.154 13.578 1.00 81.00 85 ARG A O 1
ATOM 664 N N . PHE A 1 86 ? 2.568 14.529 15.114 1.00 85.00 86 PHE A N 1
ATOM 665 C CA . PHE A 1 86 ? 1.180 14.160 14.846 1.00 85.00 86 PHE A CA 1
ATOM 666 C C . PHE A 1 86 ? 0.247 14.825 15.845 1.00 85.00 86 PHE A C 1
ATOM 668 O O . PHE A 1 86 ? 0.220 14.500 17.030 1.00 85.00 86 PHE A O 1
ATOM 675 N N . LYS A 1 87 ? -0.565 15.753 15.345 1.00 86.25 87 LYS A N 1
ATOM 676 C CA . LYS A 1 87 ? -1.549 16.466 16.156 1.00 86.25 87 LYS A CA 1
ATOM 677 C C . LYS A 1 87 ? -2.922 15.868 15.927 1.00 86.25 87 LYS A C 1
ATOM 679 O O . LYS A 1 87 ? -3.366 15.741 14.783 1.00 86.25 87 LYS A O 1
ATOM 684 N N . ARG A 1 88 ? -3.600 15.530 17.023 1.00 86.12 88 ARG A N 1
ATOM 685 C CA . ARG A 1 88 ? -5.002 15.117 16.983 1.00 86.12 88 ARG A CA 1
ATOM 686 C C . ARG A 1 88 ? -5.832 16.258 16.403 1.00 86.12 88 ARG A C 1
ATOM 688 O O . ARG A 1 88 ? -5.744 17.397 16.863 1.00 86.12 88 ARG A O 1
ATOM 695 N N . ILE A 1 89 ? -6.640 15.955 15.397 1.00 80.38 89 ILE A N 1
ATOM 696 C CA . ILE A 1 89 ? -7.641 16.892 14.903 1.00 80.38 89 ILE A CA 1
ATOM 697 C C . ILE A 1 89 ? -8.813 16.808 15.878 1.00 80.38 89 ILE A C 1
ATOM 699 O O . ILE A 1 89 ? -9.615 15.876 15.832 1.00 80.38 89 ILE A O 1
ATOM 703 N N . GLU A 1 90 ? -8.902 17.769 16.800 1.00 66.44 90 GLU A N 1
ATOM 704 C CA . GLU A 1 90 ? -10.110 17.912 17.609 1.00 66.44 90 GLU A CA 1
ATOM 705 C C . GLU A 1 90 ? -11.299 18.153 16.677 1.00 66.44 90 GLU A C 1
ATOM 707 O O . GLU A 1 90 ? -11.244 19.001 15.779 1.00 66.44 90 GLU A O 1
ATOM 712 N N . GLN A 1 91 ? -12.368 17.385 16.897 1.00 57.22 91 GLN A N 1
ATOM 713 C CA . GLN A 1 91 ? -13.507 17.171 15.996 1.00 57.22 91 GLN A CA 1
ATOM 714 C C . GLN A 1 91 ? -14.251 18.448 15.541 1.00 57.22 91 GLN A C 1
ATOM 716 O O . GLN A 1 91 ? -15.192 18.355 14.754 1.00 57.22 91 GLN A O 1
ATOM 721 N N . HIS A 1 92 ? -13.852 19.643 15.991 1.00 44.12 92 HIS A N 1
ATOM 722 C CA . HIS A 1 92 ? -14.687 20.837 15.953 1.00 44.12 92 HIS A CA 1
ATOM 723 C C . HIS A 1 92 ? -14.314 21.960 14.976 1.00 44.12 92 HIS A C 1
ATOM 725 O O . HIS A 1 92 ? -15.137 22.852 14.806 1.00 44.12 92 HIS A O 1
ATOM 731 N N . ARG A 1 93 ? -13.143 21.980 14.314 1.00 40.19 93 ARG A N 1
ATOM 732 C CA . ARG A 1 93 ? -12.769 23.169 13.497 1.00 40.19 93 ARG A CA 1
ATOM 733 C C . ARG A 1 93 ? -12.369 22.937 12.045 1.00 40.19 93 ARG A C 1
ATOM 735 O O . ARG A 1 93 ? -12.661 23.795 11.210 1.00 40.19 93 ARG A O 1
ATOM 742 N N . ARG A 1 94 ? -11.716 21.824 11.703 1.00 40.66 94 ARG A N 1
ATOM 743 C CA . ARG A 1 94 ? -11.273 21.588 10.312 1.00 40.66 94 ARG A CA 1
ATOM 744 C C . ARG A 1 94 ? -12.373 20.945 9.466 1.00 40.66 94 ARG A C 1
ATOM 746 O O . ARG A 1 94 ? -12.562 21.337 8.315 1.00 40.66 94 ARG A O 1
ATOM 753 N N . THR A 1 95 ? -13.173 20.076 10.081 1.00 41.59 95 THR A N 1
ATOM 754 C CA . THR A 1 95 ? -14.359 19.456 9.482 1.00 41.59 95 THR A CA 1
ATOM 755 C C . THR A 1 95 ? -15.372 20.509 9.044 1.00 41.59 95 THR A C 1
ATOM 757 O O . THR A 1 95 ? -15.817 20.440 7.916 1.00 41.59 95 THR A O 1
ATOM 760 N N . GLU A 1 96 ? -15.656 21.554 9.831 1.00 37.03 96 GLU A N 1
ATOM 761 C CA . GLU A 1 96 ? -16.643 22.583 9.442 1.00 37.03 96 GLU A CA 1
ATOM 762 C C . GLU A 1 96 ? -16.173 23.524 8.315 1.00 37.03 96 GLU A C 1
ATOM 764 O O . GLU A 1 96 ? -16.995 24.020 7.541 1.00 37.03 96 GLU A O 1
ATOM 769 N N . ARG A 1 97 ? -14.858 23.766 8.186 1.00 35.78 97 ARG A N 1
ATOM 770 C CA . ARG A 1 97 ? -14.297 24.622 7.123 1.00 35.78 97 ARG A CA 1
ATOM 771 C C . ARG A 1 97 ? -14.149 23.903 5.780 1.00 35.78 97 ARG A C 1
ATOM 773 O O . ARG A 1 97 ? -14.290 24.556 4.749 1.00 35.78 97 ARG A O 1
ATOM 780 N N . ILE A 1 98 ? -13.889 22.594 5.783 1.00 41.00 98 ILE A N 1
ATOM 781 C CA . ILE A 1 98 ? -13.727 21.787 4.558 1.00 41.00 98 ILE A CA 1
ATOM 782 C C . ILE A 1 98 ? -15.036 21.056 4.194 1.00 41.00 98 ILE A C 1
ATOM 784 O O . ILE A 1 98 ? -15.371 20.922 3.018 1.00 41.00 98 ILE A O 1
ATOM 788 N N . PHE A 1 99 ? -15.844 20.669 5.184 1.00 38.78 99 PHE A N 1
ATOM 789 C CA . PHE A 1 99 ? -17.054 19.866 5.020 1.00 38.78 99 PHE A CA 1
ATOM 790 C C . PHE A 1 99 ? -18.250 20.513 5.740 1.00 38.78 99 PHE A C 1
ATOM 792 O O . PHE A 1 99 ? -18.406 20.474 6.955 1.00 38.78 99 PHE A O 1
ATOM 799 N N . LYS A 1 100 ? -19.185 21.078 4.970 1.00 35.81 100 LYS A N 1
ATOM 800 C CA . LYS A 1 100 ? -20.420 21.707 5.485 1.00 35.81 100 LYS A CA 1
ATOM 801 C C . LYS A 1 100 ? -21.457 20.715 6.062 1.00 35.81 100 LYS A C 1
ATOM 803 O O . LYS A 1 100 ? -22.658 20.961 5.950 1.00 35.81 100 LYS A O 1
ATOM 808 N N . LYS A 1 101 ? -21.055 19.574 6.632 1.00 39.28 101 LYS A N 1
ATOM 809 C CA . LYS A 1 101 ? -21.968 18.622 7.288 1.00 39.28 101 LYS A CA 1
ATOM 810 C C . LYS A 1 101 ? -21.351 18.038 8.554 1.00 39.28 101 LYS A C 1
ATOM 812 O O . LYS A 1 101 ? -20.209 17.599 8.544 1.00 39.28 101 LYS A O 1
ATOM 817 N N . LYS A 1 102 ? -22.162 17.995 9.618 1.00 36.41 102 LYS A N 1
ATOM 818 C CA . LYS A 1 102 ? -21.857 17.257 10.847 1.00 36.41 102 LYS A CA 1
ATOM 819 C C . LYS A 1 102 ? -21.701 15.761 10.522 1.00 36.41 102 LYS A C 1
ATOM 821 O O . LYS A 1 102 ? -22.545 15.247 9.779 1.00 36.41 102 LYS A O 1
ATOM 826 N N . PRO A 1 103 ? -20.679 15.076 11.062 1.00 42.22 103 PRO A N 1
ATOM 827 C CA . PRO A 1 103 ? -20.538 13.633 10.915 1.00 42.22 103 PRO A CA 1
ATOM 828 C C . PRO A 1 103 ? -21.785 12.932 11.466 1.00 42.22 103 PRO A C 1
ATOM 830 O O . PRO A 1 103 ? -22.326 13.313 12.507 1.00 42.22 103 PRO A O 1
ATOM 833 N N . THR A 1 104 ? -22.290 11.941 10.735 1.00 43.00 104 THR A N 1
ATOM 834 C CA . THR A 1 104 ? -23.409 11.110 11.186 1.00 43.00 104 THR A CA 1
ATOM 835 C C . THR A 1 104 ? -22.963 10.252 12.371 1.00 43.00 104 THR A C 1
ATOM 837 O O . THR A 1 104 ? -21.941 9.578 12.323 1.00 43.00 104 THR A O 1
ATOM 840 N N . SER A 1 105 ? -23.738 10.318 13.448 1.00 40.91 105 SER A N 1
ATOM 841 C CA . SER A 1 105 ? -23.368 10.125 14.856 1.00 40.91 105 SER A CA 1
ATOM 842 C C . SER A 1 105 ? -22.952 8.728 15.342 1.00 40.91 105 SER A C 1
ATOM 844 O O . SER A 1 105 ? -22.848 8.560 16.553 1.00 40.91 105 SER A O 1
ATOM 846 N N . ASN A 1 106 ? -22.732 7.725 14.487 1.00 43.62 106 ASN A N 1
ATOM 847 C CA . ASN A 1 106 ? -22.600 6.338 14.974 1.00 43.62 106 ASN A CA 1
ATOM 848 C C . ASN A 1 106 ? -21.215 5.695 14.840 1.00 43.62 106 ASN A C 1
ATOM 850 O O . ASN A 1 106 ? -20.960 4.729 15.552 1.00 43.62 106 ASN A O 1
ATOM 854 N N . ASN A 1 107 ? -20.297 6.250 14.045 1.00 51.31 107 ASN A N 1
ATOM 855 C CA . ASN A 1 107 ? -18.929 5.731 13.975 1.00 51.31 107 ASN A CA 1
ATOM 856 C C . ASN A 1 107 ? -18.008 6.647 14.778 1.00 51.31 107 ASN A C 1
ATOM 858 O O . ASN A 1 107 ? -17.741 7.780 14.379 1.00 51.31 107 ASN A O 1
ATOM 862 N N . LYS A 1 108 ? -17.534 6.168 15.935 1.00 66.81 108 LYS A N 1
ATOM 863 C CA . LYS A 1 108 ? -16.448 6.834 16.658 1.00 66.81 108 LYS A CA 1
ATOM 864 C C . LYS A 1 108 ? -15.198 6.732 15.792 1.00 66.81 108 LYS A C 1
ATOM 866 O O . LYS A 1 108 ? -14.720 5.632 15.523 1.00 66.81 108 LYS A O 1
ATOM 871 N N . TYR A 1 109 ? -14.698 7.878 15.354 1.00 77.31 109 TYR A N 1
ATOM 872 C CA . TYR A 1 109 ? -13.447 7.965 14.624 1.00 77.31 109 TYR A CA 1
ATOM 873 C C . TYR A 1 109 ? -12.523 8.992 15.271 1.00 77.31 109 TYR A C 1
ATOM 875 O O . TYR A 1 109 ? -12.975 9.953 15.907 1.00 77.31 109 TYR A O 1
ATOM 883 N N . THR A 1 110 ? -11.226 8.784 15.088 1.00 85.69 110 THR A N 1
ATOM 884 C CA . THR A 1 110 ? -10.169 9.704 15.509 1.00 85.69 110 THR A CA 1
ATOM 885 C C . THR A 1 110 ? -9.274 10.035 14.332 1.00 85.69 110 THR A C 1
ATOM 887 O O . THR A 1 110 ? -9.100 9.231 13.418 1.00 85.69 110 THR A O 1
ATOM 890 N N . GLU A 1 111 ? -8.746 11.256 14.318 1.00 89.12 111 GLU A N 1
ATOM 891 C CA . GLU A 1 111 ? -7.911 11.752 13.229 1.00 89.12 111 GLU A CA 1
ATOM 892 C C . GLU A 1 111 ? -6.654 12.424 13.756 1.00 89.12 111 GLU A C 1
ATOM 894 O O . GLU A 1 111 ? -6.687 13.170 14.738 1.00 89.12 111 GLU A O 1
ATOM 899 N N . TYR A 1 112 ? -5.564 12.205 13.033 1.00 89.75 112 TYR A N 1
ATOM 900 C CA . TYR A 1 112 ? -4.245 12.746 13.305 1.00 89.75 112 TYR A CA 1
ATOM 901 C C . TYR A 1 112 ? -3.679 13.351 12.028 1.00 89.75 112 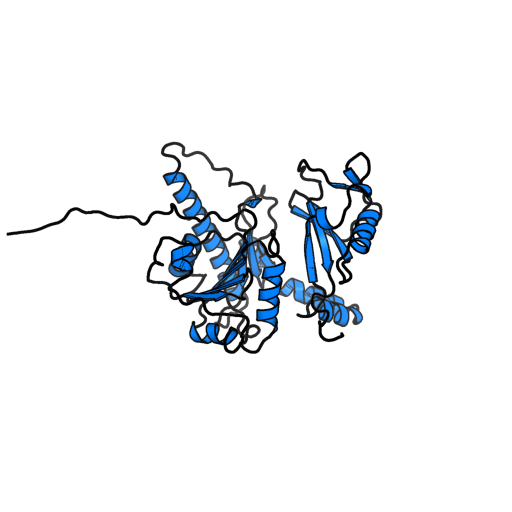TYR A C 1
ATOM 903 O O . TYR A 1 112 ? -3.779 12.762 10.955 1.00 89.75 112 TYR A O 1
ATOM 911 N N . HIS A 1 113 ? -3.073 14.526 12.141 1.00 88.12 113 HIS A N 1
ATOM 912 C CA . HIS A 1 113 ? -2.422 15.217 11.033 1.00 88.12 113 HIS A CA 1
ATOM 913 C C . HIS A 1 113 ? -0.945 15.411 11.357 1.00 88.12 113 HIS A C 1
ATOM 915 O O . HIS A 1 113 ? -0.624 15.882 12.449 1.00 88.12 113 HIS A O 1
ATOM 921 N N . ASN A 1 114 ? -0.053 15.100 10.419 1.00 85.00 114 ASN A N 1
ATOM 922 C CA . ASN A 1 114 ? 1.399 15.196 10.637 1.00 85.00 114 ASN A CA 1
ATOM 923 C C . ASN A 1 114 ? 1.962 16.629 10.495 1.00 85.00 114 ASN A C 1
ATOM 925 O O . ASN A 1 114 ? 3.157 16.858 10.643 1.00 85.00 114 ASN A O 1
ATOM 929 N N . GLY A 1 115 ? 1.103 17.593 10.156 1.00 78.31 115 GLY A N 1
ATOM 930 C CA . GLY A 1 115 ? 1.473 18.998 9.957 1.00 78.31 115 GLY A CA 1
ATOM 931 C C . GLY A 1 115 ? 1.756 19.381 8.504 1.00 78.31 115 GLY A C 1
ATOM 932 O O . GLY A 1 115 ? 1.810 20.575 8.223 1.00 78.31 115 GLY A O 1
ATOM 933 N N . THR A 1 116 ? 1.851 18.412 7.591 1.00 82.44 116 THR A N 1
ATOM 934 C CA . THR A 1 116 ? 2.041 18.643 6.153 1.00 82.44 116 THR A CA 1
ATOM 935 C C . THR A 1 116 ? 0.748 18.363 5.382 1.00 82.44 116 THR A C 1
ATOM 937 O O . THR A 1 116 ? -0.209 19.126 5.502 1.00 82.44 116 THR A O 1
ATOM 940 N N . ASN A 1 117 ? 0.708 17.281 4.611 1.00 84.12 117 ASN A N 1
ATOM 941 C CA . ASN A 1 117 ? -0.371 16.871 3.719 1.00 84.12 117 ASN A CA 1
ATOM 942 C C . ASN A 1 117 ? -0.949 15.492 4.088 1.00 84.12 117 ASN A C 1
ATOM 944 O O . ASN A 1 117 ? -1.760 14.961 3.337 1.00 84.12 117 ASN A O 1
ATOM 948 N N . LEU A 1 118 ? -0.547 14.894 5.218 1.00 89.31 118 LEU A N 1
ATOM 949 C CA . LEU A 1 118 ? -1.023 13.576 5.638 1.00 89.31 118 LEU A CA 1
ATOM 950 C C . LEU A 1 118 ? -2.035 13.661 6.779 1.00 89.31 118 LEU A C 1
ATOM 952 O O . LEU A 1 118 ? -1.758 14.208 7.851 1.00 89.31 118 LEU A O 1
ATOM 956 N N . THR A 1 119 ? -3.174 13.005 6.570 1.00 91.00 119 THR A N 1
ATOM 957 C CA . THR A 1 119 ? -4.170 12.718 7.603 1.00 91.00 119 THR A CA 1
ATOM 958 C C . THR A 1 119 ? -4.305 11.213 7.800 1.00 91.00 119 THR A C 1
ATOM 960 O O . THR A 1 119 ? -4.600 10.478 6.858 1.00 91.00 119 THR A O 1
ATOM 963 N N . VAL A 1 120 ? -4.142 10.756 9.037 1.00 92.88 120 VAL A N 1
ATOM 964 C CA . VAL A 1 120 ? -4.405 9.376 9.445 1.00 92.88 120 VAL A CA 1
ATOM 965 C C . VAL A 1 120 ? -5.695 9.341 10.252 1.00 92.88 120 VAL A C 1
ATOM 967 O O . VAL A 1 120 ? -5.820 10.030 11.262 1.00 92.88 120 VAL A O 1
ATOM 970 N N . ARG A 1 121 ? -6.658 8.540 9.806 1.00 92.25 121 ARG A N 1
ATOM 971 C CA . ARG A 1 121 ? -7.958 8.347 10.447 1.00 92.25 121 ARG A CA 1
ATOM 972 C C . ARG A 1 121 ? -8.086 6.915 10.945 1.00 92.25 121 ARG A C 1
ATOM 974 O O . ARG A 1 121 ? -7.768 5.985 10.211 1.00 92.25 121 ARG A O 1
ATOM 981 N N . HIS A 1 122 ? -8.629 6.734 12.139 1.00 92.31 122 HIS A N 1
ATOM 982 C CA . HIS A 1 122 ? -9.072 5.439 12.650 1.00 92.31 122 HIS A CA 1
ATOM 983 C C . HIS A 1 122 ? -10.580 5.424 12.816 1.00 92.31 122 HIS A C 1
ATOM 985 O O . HIS A 1 122 ? -11.162 6.364 13.347 1.00 92.31 122 HIS A O 1
ATOM 991 N N . VAL A 1 123 ? -11.197 4.349 12.344 1.00 90.62 123 VAL A N 1
ATOM 992 C CA . VAL A 1 123 ? -12.602 4.013 12.532 1.00 90.62 123 VAL A CA 1
ATOM 993 C C . VAL A 1 123 ? -12.638 2.671 13.250 1.00 90.62 123 VAL A C 1
ATOM 995 O O . VAL A 1 123 ? -12.151 1.666 12.726 1.00 90.62 123 VAL A O 1
ATOM 998 N N . SER A 1 124 ? -13.218 2.651 14.448 1.00 88.94 124 SER A N 1
ATOM 999 C CA . SER A 1 124 ? -13.420 1.397 15.171 1.00 88.94 124 SER A CA 1
ATOM 1000 C C . SER A 1 124 ? -14.562 0.613 14.519 1.00 88.94 124 SER A C 1
ATOM 1002 O O . SER A 1 124 ? -15.673 1.131 14.404 1.00 88.94 124 SER A O 1
ATOM 1004 N N . GLY A 1 125 ? -14.281 -0.604 14.053 1.00 88.88 125 GLY A N 1
ATOM 1005 C CA . GLY A 1 125 ? -15.248 -1.451 13.354 1.00 88.88 125 GLY A CA 1
ATOM 1006 C C . GLY A 1 125 ? -14.618 -2.662 12.666 1.00 88.88 125 GLY A C 1
ATOM 1007 O O . GLY A 1 125 ? -13.398 -2.821 12.606 1.00 88.88 125 GLY A O 1
ATOM 1008 N N . ASP A 1 126 ? -15.457 -3.540 12.130 1.00 89.25 126 ASP A N 1
ATOM 1009 C CA . ASP A 1 126 ? -15.040 -4.729 11.400 1.00 89.25 126 ASP A CA 1
ATOM 1010 C C . ASP A 1 126 ? -15.281 -4.560 9.895 1.00 89.25 126 ASP A C 1
ATOM 1012 O O . ASP A 1 126 ? -16.410 -4.591 9.420 1.00 89.25 126 ASP A O 1
ATOM 1016 N N . ALA A 1 127 ? -14.203 -4.456 9.113 1.00 91.94 127 ALA A N 1
ATOM 1017 C CA . ALA A 1 127 ? -14.282 -4.329 7.655 1.00 91.94 127 ALA A CA 1
ATOM 1018 C C . ALA A 1 127 ? -15.014 -5.492 6.954 1.00 91.94 127 ALA A C 1
ATOM 1020 O O . ALA A 1 127 ? -15.447 -5.341 5.814 1.00 91.94 127 ALA A O 1
ATOM 1021 N N . ALA A 1 128 ? -15.141 -6.654 7.605 1.00 90.88 128 ALA A N 1
ATOM 1022 C CA . ALA A 1 128 ? -15.892 -7.791 7.076 1.00 90.88 128 ALA A CA 1
ATOM 1023 C C . ALA A 1 128 ? -17.411 -7.666 7.301 1.00 90.88 128 ALA A C 1
ATOM 1025 O O . ALA A 1 128 ? -18.163 -8.545 6.881 1.00 90.88 128 ALA A O 1
ATOM 1026 N N . LYS A 1 129 ? -17.873 -6.592 7.952 1.00 90.25 129 LYS A N 1
ATOM 1027 C CA . LYS A 1 129 ? -19.287 -6.285 8.172 1.00 90.25 129 LYS A CA 1
ATOM 1028 C C . LYS A 1 129 ? -19.699 -5.105 7.311 1.00 90.25 129 LYS A C 1
ATOM 1030 O O . LYS A 1 129 ? -19.070 -4.045 7.319 1.00 90.25 129 LYS A O 1
ATOM 1035 N N . ILE A 1 130 ? -20.785 -5.282 6.566 1.00 90.81 130 ILE A N 1
ATOM 1036 C CA . ILE A 1 130 ? -21.298 -4.239 5.675 1.00 90.81 130 ILE A CA 1
ATOM 1037 C C . ILE A 1 130 ? -21.760 -3.009 6.464 1.00 90.81 130 ILE A C 1
ATOM 1039 O O . ILE A 1 130 ? -21.598 -1.889 5.989 1.00 90.81 130 ILE A O 1
ATOM 1043 N N . GLU A 1 131 ? -22.270 -3.207 7.681 1.00 89.81 131 GLU A N 1
A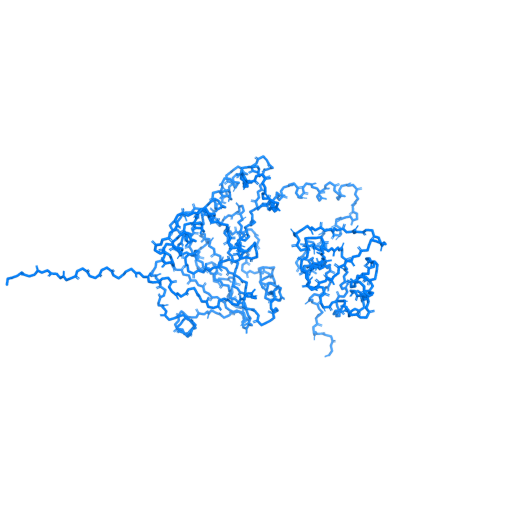TOM 1044 C CA . GLU A 1 131 ? -22.764 -2.152 8.566 1.00 89.81 131 GLU A CA 1
ATOM 1045 C C . GLU A 1 131 ? -21.656 -1.184 8.994 1.00 89.81 131 GLU A C 1
ATOM 1047 O O . GLU A 1 131 ? -21.916 0.010 9.140 1.00 89.81 131 GLU A O 1
ATOM 1052 N N . ASP A 1 132 ? -20.427 -1.685 9.140 1.00 90.12 132 ASP A N 1
ATOM 1053 C CA . ASP A 1 132 ? -19.267 -0.889 9.540 1.00 90.12 132 ASP A CA 1
ATOM 1054 C C . ASP A 1 132 ? -18.572 -0.273 8.314 1.00 90.12 132 ASP A C 1
ATOM 1056 O O . ASP A 1 132 ? -18.164 0.891 8.337 1.00 90.12 132 ASP A O 1
ATOM 1060 N N . LEU A 1 133 ? -18.467 -1.034 7.217 1.00 90.94 133 LEU A N 1
ATOM 1061 C CA . LEU A 1 133 ? -17.733 -0.635 6.014 1.00 90.94 133 LEU A CA 1
ATOM 1062 C C . LEU A 1 133 ? -18.517 0.329 5.106 1.00 90.94 133 LEU A C 1
ATOM 1064 O O . LEU A 1 133 ? -17.938 1.277 4.569 1.00 90.94 133 LEU A O 1
ATOM 1068 N N . GLU A 1 134 ? -19.826 0.120 4.921 1.00 89.19 134 GLU A N 1
ATOM 1069 C CA . GLU A 1 134 ? -20.648 0.937 4.016 1.00 89.19 134 GLU A CA 1
ATOM 1070 C C . GLU A 1 134 ? -20.668 2.428 4.402 1.00 89.19 134 GLU A C 1
ATOM 1072 O O . GLU A 1 134 ? -20.465 3.254 3.507 1.00 89.19 134 GLU A O 1
ATOM 1077 N N . PRO A 1 135 ? -20.830 2.818 5.685 1.00 86.75 135 PRO A N 1
ATOM 1078 C CA . PRO A 1 135 ? -20.763 4.223 6.085 1.00 86.75 135 PRO A CA 1
ATOM 1079 C C . PRO A 1 135 ? -19.420 4.881 5.751 1.00 86.75 135 PRO A C 1
ATOM 1081 O O . PRO A 1 135 ? -19.400 6.012 5.269 1.00 86.75 135 PRO A O 1
ATOM 1084 N N . VAL A 1 136 ? -18.306 4.167 5.949 1.00 88.69 136 VAL A N 1
ATOM 1085 C CA . VAL A 1 136 ? -16.953 4.676 5.666 1.00 88.69 136 VAL A CA 1
ATOM 1086 C C . VAL A 1 136 ? -16.762 4.901 4.165 1.00 88.69 136 VAL A C 1
ATOM 1088 O O . VAL A 1 136 ? -16.294 5.960 3.746 1.00 88.69 136 VAL A O 1
ATOM 1091 N N . MET A 1 137 ? -17.185 3.940 3.337 1.00 86.25 137 MET A N 1
ATOM 1092 C CA . MET A 1 137 ? -17.134 4.058 1.874 1.00 86.25 137 MET A CA 1
ATOM 1093 C C . MET A 1 137 ? -18.099 5.107 1.309 1.00 86.25 137 MET A C 1
ATOM 1095 O O . MET A 1 137 ? -17.868 5.636 0.224 1.00 86.25 137 MET A O 1
ATOM 1099 N N . ALA A 1 138 ? -19.197 5.397 2.008 1.00 83.06 138 ALA A N 1
ATOM 1100 C CA . ALA A 1 138 ? -20.133 6.445 1.615 1.00 83.06 138 ALA A CA 1
ATOM 1101 C C . ALA A 1 138 ? -19.608 7.853 1.944 1.00 83.06 138 ALA A C 1
ATOM 1103 O O . ALA A 1 138 ? -20.011 8.818 1.291 1.00 83.06 138 ALA A O 1
ATOM 1104 N N . GLU A 1 139 ? -18.733 7.974 2.947 1.00 78.94 139 GLU A N 1
ATOM 1105 C CA . GLU A 1 139 ? -18.149 9.247 3.375 1.00 78.94 139 GLU A CA 1
ATOM 1106 C C . GLU A 1 139 ? -17.027 9.715 2.436 1.00 78.94 139 GLU A C 1
ATOM 1108 O O . GLU A 1 139 ? -17.005 10.888 2.056 1.00 78.94 139 GLU A O 1
ATOM 1113 N N . PHE A 1 140 ? -16.141 8.807 2.004 1.00 74.06 140 PHE A N 1
ATOM 1114 C CA . PHE A 1 140 ? -15.012 9.133 1.124 1.00 74.06 140 PHE A CA 1
ATOM 1115 C C . PHE A 1 140 ? -14.988 8.311 -0.149 1.00 74.06 140 PHE A C 1
ATOM 1117 O O . PHE A 1 140 ? -15.270 7.115 -0.176 1.00 74.06 140 PHE A O 1
ATOM 1124 N N . ARG A 1 141 ? -14.503 8.950 -1.213 1.00 77.19 141 ARG A N 1
ATOM 1125 C CA . ARG A 1 141 ? -14.090 8.243 -2.417 1.00 77.19 141 ARG A CA 1
ATOM 1126 C C . ARG A 1 141 ? -12.649 7.763 -2.251 1.00 77.19 141 ARG A C 1
ATOM 1128 O O . ARG A 1 141 ? -11.720 8.535 -2.447 1.00 77.19 141 ARG A O 1
ATOM 1135 N N . PHE A 1 142 ? -12.473 6.486 -1.935 1.00 86.56 142 PHE A N 1
ATOM 1136 C CA . PHE A 1 142 ? -11.149 5.866 -1.868 1.00 86.56 142 PHE A CA 1
ATOM 1137 C C . PHE A 1 142 ? -10.599 5.539 -3.262 1.00 86.56 142 PHE A C 1
ATOM 1139 O O . PHE A 1 142 ? -11.306 5.007 -4.120 1.00 86.56 142 PHE A O 1
ATOM 1146 N N . ASN A 1 143 ? -9.317 5.831 -3.480 1.00 82.50 143 ASN A N 1
ATOM 1147 C CA . ASN A 1 143 ? -8.585 5.457 -4.694 1.00 82.50 143 ASN A CA 1
ATOM 1148 C C . ASN A 1 143 ? -7.906 4.096 -4.531 1.00 82.50 143 ASN A C 1
ATOM 1150 O O . ASN A 1 143 ? -7.680 3.387 -5.513 1.00 82.50 143 ASN A O 1
ATOM 1154 N N . LYS A 1 144 ? -7.548 3.746 -3.293 1.00 87.19 144 LYS A N 1
ATOM 1155 C CA . LYS A 1 144 ? -6.844 2.510 -2.960 1.00 87.19 144 LYS A CA 1
ATOM 1156 C C . LYS A 1 144 ? -7.463 1.855 -1.737 1.00 87.19 144 LYS A C 1
ATOM 1158 O O . LYS A 1 144 ? -7.862 2.553 -0.808 1.00 87.19 144 LYS A O 1
ATOM 1163 N N . ALA A 1 145 ? -7.489 0.531 -1.732 1.00 91.94 145 ALA A N 1
ATOM 1164 C CA . ALA A 1 145 ? -7.827 -0.261 -0.562 1.00 91.94 145 ALA A CA 1
ATOM 1165 C C . ALA A 1 145 ? -6.750 -1.324 -0.325 1.00 91.94 145 ALA A C 1
ATOM 1167 O O . ALA A 1 145 ? -6.333 -1.999 -1.261 1.00 91.94 145 ALA A O 1
ATOM 1168 N N . ILE A 1 146 ? -6.310 -1.467 0.918 1.00 92.94 146 ILE A N 1
ATOM 1169 C CA . ILE A 1 146 ? -5.394 -2.510 1.375 1.00 92.94 146 ILE A CA 1
ATOM 1170 C C . ILE A 1 146 ? -6.180 -3.389 2.340 1.00 92.94 146 ILE A C 1
ATOM 1172 O O . ILE A 1 146 ? -6.742 -2.884 3.311 1.00 92.94 146 ILE A O 1
ATOM 1176 N N . VAL A 1 147 ? -6.236 -4.689 2.073 1.00 93.06 147 VAL A N 1
ATOM 1177 C CA . VAL A 1 147 ? -6.932 -5.671 2.908 1.00 93.06 147 VAL A CA 1
ATOM 1178 C C . VAL A 1 147 ? -5.899 -6.611 3.507 1.00 93.06 147 VAL A C 1
ATOM 1180 O O . VAL A 1 147 ? -5.244 -7.364 2.792 1.00 93.06 147 VAL A O 1
ATOM 1183 N N . LEU A 1 148 ? -5.736 -6.541 4.823 1.00 90.88 148 LEU A N 1
ATOM 1184 C CA . LEU A 1 148 ? -4.765 -7.350 5.551 1.00 90.88 148 LEU A CA 1
ATOM 1185 C C . LEU A 1 148 ? -5.397 -8.669 5.989 1.00 90.88 148 LEU A C 1
ATOM 1187 O O . LEU A 1 148 ? -6.584 -8.730 6.321 1.00 90.88 148 LEU A O 1
ATOM 1191 N N . SER A 1 149 ? -4.568 -9.708 6.053 1.00 82.12 149 SER A N 1
ATOM 1192 C CA . SER A 1 149 ? -4.951 -11.036 6.542 1.00 82.12 149 SER A CA 1
ATOM 1193 C C . SER A 1 149 ? -5.186 -11.060 8.064 1.00 82.12 149 SER A C 1
ATOM 1195 O O . SER A 1 149 ? -5.882 -11.933 8.591 1.00 82.12 149 SER A O 1
ATOM 1197 N N . THR A 1 150 ? -4.633 -10.079 8.786 1.00 81.81 150 THR A N 1
ATOM 1198 C CA . THR A 1 150 ? -4.660 -9.988 10.248 1.00 81.81 150 THR A CA 1
ATOM 1199 C C . THR A 1 150 ? -5.614 -8.913 10.767 1.00 81.81 150 THR A C 1
ATOM 1201 O O . THR A 1 150 ? -5.861 -7.876 10.141 1.00 81.81 150 THR A O 1
ATOM 1204 N N . GLN A 1 151 ? -6.113 -9.136 11.981 1.00 77.19 151 GLN A N 1
ATOM 1205 C CA . GLN A 1 151 ? -6.880 -8.155 12.735 1.00 77.19 151 GLN A CA 1
ATOM 1206 C C . GLN A 1 151 ? -6.475 -8.201 14.204 1.00 77.19 151 GLN A C 1
ATOM 1208 O O . GLN A 1 151 ? -6.073 -9.245 14.711 1.00 77.19 151 GLN A O 1
ATOM 1213 N N . HIS A 1 152 ? -6.602 -7.058 14.874 1.00 72.12 152 HIS A N 1
ATOM 1214 C CA . HIS A 1 152 ? -6.382 -6.957 16.309 1.00 72.12 152 HIS A CA 1
ATOM 1215 C C . HIS A 1 152 ? -7.239 -7.968 17.079 1.00 72.12 152 HIS A C 1
ATOM 1217 O O . HIS A 1 152 ? -8.445 -8.058 16.830 1.00 72.12 152 HIS A O 1
ATOM 1223 N N . GLY A 1 153 ? -6.612 -8.699 18.001 1.00 63.78 153 GLY A N 1
ATOM 1224 C CA . GLY A 1 153 ? -7.285 -9.632 18.903 1.00 63.78 153 GLY A CA 1
ATOM 1225 C C . GLY A 1 153 ? -7.864 -10.891 18.250 1.00 63.78 153 GLY A C 1
ATOM 1226 O O . GLY A 1 153 ? -8.590 -11.623 18.920 1.00 63.78 153 GLY A O 1
ATOM 1227 N N . ILE A 1 154 ? -7.580 -11.160 16.967 1.00 67.62 154 ILE A N 1
ATOM 1228 C CA . ILE A 1 154 ? -8.065 -12.361 16.274 1.00 67.62 154 ILE A CA 1
ATOM 1229 C C . ILE A 1 154 ? -6.883 -13.182 15.761 1.00 67.62 154 ILE A C 1
ATOM 1231 O O . ILE A 1 154 ? -6.255 -12.847 14.753 1.00 67.62 154 ILE A O 1
ATOM 1235 N N . GLU A 1 155 ? -6.629 -14.315 16.413 1.00 63.00 155 GLU A N 1
ATOM 1236 C CA . GLU A 1 155 ? -5.784 -15.365 15.852 1.00 63.00 155 GLU A CA 1
ATOM 1237 C C . GLU A 1 155 ? -6.589 -16.175 14.836 1.00 63.00 155 GLU A C 1
ATOM 1239 O O . GLU A 1 155 ? -7.519 -16.907 15.171 1.00 63.00 155 GLU A O 1
ATOM 1244 N N . ASN A 1 156 ? -6.238 -16.025 13.562 1.00 63.25 156 ASN A N 1
ATOM 1245 C CA . ASN A 1 156 ? -6.864 -16.760 12.473 1.00 63.25 156 ASN A CA 1
ATOM 1246 C C . ASN A 1 156 ? -5.941 -17.885 11.988 1.00 63.25 156 ASN A C 1
ATOM 1248 O O . ASN A 1 156 ? -4.754 -17.665 11.743 1.00 63.25 156 ASN A O 1
ATOM 1252 N N . SER A 1 157 ? -6.507 -19.072 11.771 1.00 66.88 157 SER A N 1
ATOM 1253 C CA . SER A 1 157 ? -5.892 -20.095 10.917 1.00 66.88 157 SER A CA 1
ATOM 1254 C C . SER A 1 157 ? -5.709 -19.567 9.485 1.00 66.88 157 SER A C 1
ATOM 1256 O O . SER A 1 157 ? -6.414 -18.644 9.074 1.00 66.88 157 SER A O 1
ATOM 1258 N N . SER A 1 158 ? -4.813 -20.156 8.691 1.00 66.62 158 SER A N 1
ATOM 1259 C CA . SER A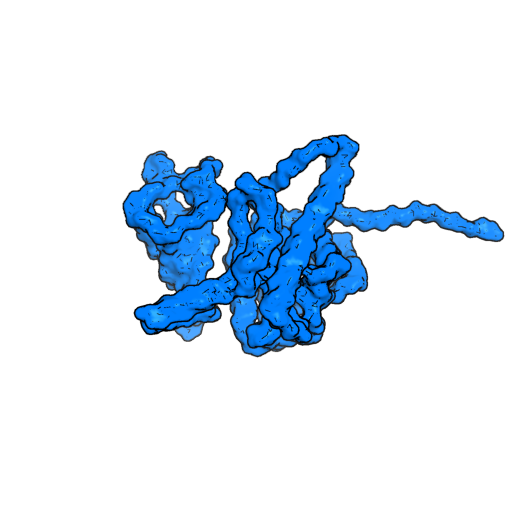 1 158 ? -4.560 -19.696 7.313 1.00 66.62 158 SER A CA 1
ATOM 1260 C C . SER A 1 158 ? -5.836 -19.623 6.457 1.00 66.62 158 SER A C 1
ATOM 1262 O O . SER A 1 158 ? -6.075 -18.614 5.804 1.00 66.62 158 SER A O 1
ATOM 1264 N N . HIS A 1 159 ? -6.729 -20.614 6.546 1.00 68.31 159 HIS A N 1
ATOM 1265 C CA . HIS A 1 159 ? -7.990 -20.606 5.790 1.00 68.31 159 HIS A CA 1
ATOM 1266 C C . HIS A 1 159 ? -8.978 -19.522 6.251 1.00 68.31 159 HIS A C 1
ATOM 1268 O O . HIS A 1 159 ? -9.706 -18.945 5.437 1.00 68.31 159 HIS A O 1
ATOM 1274 N N . THR A 1 160 ? -9.019 -19.215 7.552 1.00 78.88 160 THR A N 1
ATOM 1275 C CA . THR A 1 160 ? -9.909 -18.166 8.072 1.00 78.88 160 THR A CA 1
ATOM 1276 C C . THR A 1 160 ? -9.384 -16.764 7.758 1.00 78.88 160 THR A C 1
ATOM 1278 O O . THR A 1 160 ? -10.193 -15.852 7.575 1.00 78.88 160 THR A O 1
ATOM 1281 N N . LYS A 1 161 ? -8.061 -16.597 7.603 1.00 80.88 161 LYS A N 1
ATOM 1282 C CA . LYS A 1 161 ? -7.446 -15.361 7.089 1.00 80.88 161 LYS A CA 1
ATOM 1283 C C . LYS A 1 161 ? -7.900 -15.062 5.660 1.00 80.88 161 LYS A C 1
ATOM 1285 O O . LYS A 1 161 ? -8.411 -13.972 5.405 1.00 80.88 161 LYS A O 1
ATOM 1290 N N . ASP A 1 162 ? -7.811 -16.043 4.765 1.00 86.75 162 ASP A N 1
ATOM 1291 C CA . ASP A 1 162 ? -8.163 -15.845 3.353 1.00 86.75 162 ASP A CA 1
ATOM 1292 C C . ASP A 1 162 ? -9.664 -15.629 3.170 1.00 86.75 162 ASP A C 1
ATOM 1294 O O . ASP A 1 162 ? -10.082 -14.711 2.467 1.00 86.75 162 ASP A O 1
ATOM 1298 N N . THR A 1 163 ? -10.492 -16.391 3.893 1.00 87.31 163 THR A N 1
ATOM 1299 C CA . THR A 1 163 ? -11.953 -16.192 3.908 1.00 87.31 163 THR A CA 1
ATOM 1300 C C . THR A 1 163 ? -12.314 -14.752 4.269 1.00 87.31 163 THR A C 1
ATOM 1302 O O . THR A 1 163 ? -13.185 -14.140 3.643 1.00 87.31 163 THR A O 1
ATOM 1305 N N . ARG A 1 164 ? -11.633 -14.184 5.268 1.00 88.50 164 ARG A N 1
ATOM 1306 C CA . ARG A 1 164 ? -11.844 -12.803 5.693 1.00 88.50 164 ARG A CA 1
ATOM 1307 C C . ARG A 1 164 ? -11.415 -11.805 4.619 1.00 88.50 164 ARG A C 1
ATOM 1309 O O . ARG A 1 164 ? -12.189 -10.904 4.303 1.00 88.50 164 ARG A O 1
ATOM 1316 N N . VAL A 1 165 ? -10.225 -11.967 4.048 1.00 89.94 165 VAL A N 1
ATOM 1317 C CA . VAL A 1 165 ? -9.700 -11.082 2.995 1.00 89.94 165 VAL A CA 1
ATOM 1318 C C . VAL A 1 165 ? -10.632 -11.078 1.785 1.00 89.94 165 VAL A C 1
ATOM 1320 O O . VAL A 1 165 ? -11.053 -10.012 1.334 1.00 89.94 165 VAL A O 1
ATOM 1323 N N . LEU A 1 166 ? -11.049 -12.261 1.329 1.00 88.12 166 LEU A N 1
ATOM 1324 C CA . LEU A 1 166 ? -12.020 -12.425 0.247 1.00 88.12 166 LEU A CA 1
ATOM 1325 C C . LEU A 1 166 ? -13.357 -11.753 0.570 1.00 88.12 166 LEU A C 1
ATOM 1327 O O . LEU A 1 166 ? -13.899 -11.029 -0.264 1.00 88.12 166 LEU A O 1
ATOM 1331 N N . SER A 1 167 ? -13.872 -11.941 1.789 1.00 90.44 167 SER A N 1
ATOM 1332 C CA . SER A 1 167 ? -15.136 -11.331 2.222 1.00 90.44 167 SER A CA 1
ATOM 1333 C C . SER A 1 167 ? -15.075 -9.805 2.155 1.00 90.44 167 SER A C 1
ATOM 1335 O O . SER A 1 167 ? -15.973 -9.172 1.599 1.00 90.44 167 SER A O 1
ATOM 1337 N N . VAL A 1 168 ? -13.988 -9.205 2.649 1.00 92.38 168 VAL A N 1
ATOM 1338 C CA . VAL A 1 168 ? -13.780 -7.751 2.591 1.00 92.38 168 VAL A CA 1
ATOM 1339 C C . VAL A 1 168 ? -13.649 -7.273 1.143 1.00 92.38 168 VAL A C 1
ATOM 1341 O O . VAL A 1 168 ? -14.302 -6.301 0.770 1.00 92.38 168 VAL A O 1
ATOM 1344 N N . LEU A 1 169 ? -12.872 -7.957 0.294 1.00 89.62 169 LEU A N 1
ATOM 1345 C CA . LEU A 1 169 ? -12.731 -7.604 -1.127 1.00 89.62 169 LEU A CA 1
ATOM 1346 C C . LEU A 1 169 ? -14.081 -7.634 -1.864 1.00 89.62 169 LEU A C 1
ATOM 1348 O O . LEU A 1 169 ? -14.403 -6.710 -2.617 1.00 89.62 169 LEU A O 1
ATOM 1352 N N . LEU A 1 170 ? -14.902 -8.660 -1.626 1.00 87.88 170 LEU A N 1
ATOM 1353 C CA . LEU A 1 170 ? -16.243 -8.766 -2.203 1.00 87.88 170 LEU A CA 1
ATOM 1354 C C . LEU A 1 170 ? -17.174 -7.658 -1.700 1.00 87.88 170 LEU A C 1
ATOM 1356 O O . LEU A 1 170 ? -17.899 -7.068 -2.505 1.00 87.88 170 LEU A O 1
ATOM 1360 N N . LEU A 1 171 ? -17.130 -7.325 -0.407 1.00 91.44 171 LEU A N 1
ATOM 1361 C CA . LEU A 1 171 ? -17.901 -6.215 0.155 1.00 91.44 171 LEU A CA 1
ATOM 1362 C C . LEU A 1 171 ? -17.473 -4.868 -0.429 1.00 91.44 171 LEU A C 1
ATOM 1364 O O . LEU A 1 171 ? -18.333 -4.097 -0.852 1.00 91.44 171 LEU A O 1
ATOM 1368 N N . LEU A 1 172 ? -16.168 -4.606 -0.535 1.00 90.31 172 LEU A N 1
ATOM 1369 C CA . LEU A 1 172 ? -15.624 -3.403 -1.170 1.00 90.31 172 LEU A CA 1
ATOM 1370 C C . LEU A 1 172 ? -16.155 -3.251 -2.602 1.00 90.31 172 LEU A C 1
ATOM 1372 O O . LEU A 1 172 ? -16.641 -2.183 -2.980 1.00 90.31 172 LEU A O 1
ATOM 1376 N N . ARG A 1 173 ? -16.123 -4.330 -3.393 1.00 85.50 173 ARG A N 1
ATOM 1377 C CA . ARG A 1 173 ? -16.667 -4.355 -4.760 1.00 85.50 173 ARG A CA 1
ATOM 1378 C C . ARG A 1 173 ? -18.181 -4.121 -4.769 1.00 85.50 173 ARG A C 1
ATOM 1380 O O . ARG A 1 173 ? -18.671 -3.296 -5.542 1.00 85.50 173 ARG A O 1
ATOM 1387 N N . HIS A 1 174 ? -18.923 -4.802 -3.897 1.00 87.06 174 HIS A N 1
ATOM 1388 C CA . HIS A 1 174 ? -20.379 -4.692 -3.803 1.00 87.06 174 HIS A CA 1
ATOM 1389 C C . HIS A 1 174 ? -20.834 -3.279 -3.420 1.00 87.06 174 HIS A C 1
ATOM 1391 O O . HIS A 1 174 ? -21.638 -2.673 -4.134 1.00 87.06 174 HIS A O 1
ATOM 1397 N N . ILE A 1 175 ? -20.311 -2.742 -2.314 1.00 88.38 175 ILE A N 1
ATOM 1398 C CA . ILE A 1 175 ? -20.651 -1.413 -1.794 1.00 88.38 175 ILE A CA 1
ATOM 1399 C C . ILE A 1 175 ? -20.303 -0.355 -2.835 1.00 88.38 175 ILE A C 1
ATOM 1401 O O . ILE A 1 175 ? -21.118 0.516 -3.131 1.00 88.38 175 ILE A O 1
ATOM 1405 N N . ARG A 1 176 ? -19.134 -0.467 -3.468 1.00 84.88 176 ARG A N 1
ATOM 1406 C CA . ARG A 1 176 ? -18.739 0.440 -4.541 1.00 84.88 176 ARG A CA 1
ATOM 1407 C C . ARG A 1 176 ? -19.735 0.442 -5.702 1.00 84.88 176 ARG A C 1
ATOM 1409 O O . ARG A 1 176 ? -20.213 1.509 -6.081 1.00 84.88 176 ARG A O 1
ATOM 1416 N N . LEU A 1 177 ? -20.086 -0.729 -6.239 1.00 81.69 177 LEU A N 1
ATOM 1417 C CA . LEU A 1 177 ? -21.069 -0.837 -7.325 1.00 81.69 177 LEU A CA 1
ATOM 1418 C C . LEU A 1 177 ? -22.438 -0.285 -6.906 1.00 81.69 177 LEU A C 1
ATOM 1420 O O . LEU A 1 177 ? -23.122 0.364 -7.701 1.00 81.69 177 LEU A O 1
ATOM 1424 N N . LYS A 1 178 ? -22.845 -0.518 -5.654 1.00 84.50 178 LYS A N 1
ATOM 1425 C CA . LYS A 1 178 ? -24.078 0.028 -5.074 1.00 84.50 178 LYS A CA 1
ATOM 1426 C C . LYS A 1 178 ? -24.043 1.561 -5.049 1.00 84.50 178 LYS A C 1
ATOM 1428 O O . LYS A 1 178 ? -25.004 2.185 -5.504 1.00 84.50 178 LYS A O 1
ATOM 1433 N N . LEU A 1 179 ? -22.950 2.167 -4.583 1.00 80.88 179 LEU A N 1
ATOM 1434 C CA . LEU A 1 179 ? -22.768 3.622 -4.527 1.00 80.88 179 LEU A CA 1
ATOM 1435 C C . LEU A 1 179 ? -22.722 4.259 -5.925 1.00 80.88 179 LEU A C 1
ATOM 1437 O O . LEU A 1 179 ? -23.408 5.256 -6.162 1.00 80.88 179 LEU A O 1
ATOM 1441 N N . GLU A 1 180 ? -22.004 3.655 -6.875 1.00 78.12 180 GLU A N 1
ATOM 1442 C CA . GLU A 1 180 ? -21.952 4.107 -8.275 1.00 78.12 180 GLU A CA 1
ATOM 1443 C C . GLU A 1 180 ? -23.355 4.074 -8.920 1.00 78.12 180 GLU A C 1
ATOM 1445 O O . GLU A 1 180 ? -23.803 5.062 -9.511 1.00 78.12 180 GLU A O 1
ATOM 1450 N N . LYS A 1 181 ? -24.118 2.984 -8.730 1.00 78.56 181 LYS A N 1
ATOM 1451 C CA . LYS A 1 181 ? -25.514 2.876 -9.201 1.00 78.56 181 LYS A CA 1
ATOM 1452 C C . LYS A 1 181 ? -26.422 3.942 -8.586 1.00 78.56 181 LYS A C 1
ATOM 1454 O O . LYS A 1 181 ? -27.254 4.518 -9.288 1.00 78.56 181 LYS A O 1
ATOM 1459 N N . GLN A 1 182 ? -26.289 4.222 -7.290 1.00 78.31 182 GLN A N 1
ATOM 1460 C CA . GLN A 1 182 ? -27.091 5.250 -6.620 1.00 78.31 182 GLN A CA 1
ATOM 1461 C C . GLN A 1 182 ? -26.793 6.658 -7.144 1.00 78.31 182 GLN A C 1
ATOM 1463 O O . GLN A 1 182 ? -27.728 7.440 -7.327 1.00 78.31 182 GLN A O 1
ATOM 1468 N N . GLN A 1 183 ? -25.524 6.981 -7.411 1.00 72.19 183 GLN A N 1
ATOM 1469 C CA . GLN A 1 183 ? -25.144 8.254 -8.029 1.00 72.19 183 GLN A CA 1
ATOM 1470 C C . GLN A 1 183 ? -25.766 8.394 -9.423 1.00 72.19 183 GLN A C 1
ATOM 1472 O O . GLN A 1 183 ? -26.362 9.422 -9.733 1.00 72.19 183 GLN A O 1
ATOM 1477 N N . MET A 1 184 ? -25.727 7.336 -10.234 1.00 66.56 184 MET A N 1
ATOM 1478 C CA . MET A 1 184 ? -26.290 7.360 -11.587 1.00 66.56 184 MET A CA 1
ATOM 1479 C C . MET A 1 184 ? -27.816 7.504 -11.609 1.00 66.56 184 MET A C 1
ATOM 1481 O O . MET A 1 184 ? -28.331 8.332 -12.359 1.00 66.56 184 MET A O 1
ATOM 1485 N N . ARG A 1 185 ? -28.549 6.792 -10.739 1.00 70.25 185 ARG A N 1
ATOM 1486 C CA . ARG A 1 185 ? -30.018 6.939 -10.618 1.00 70.25 185 ARG A CA 1
ATOM 1487 C C . ARG A 1 185 ? -30.444 8.355 -10.227 1.00 70.25 185 ARG A C 1
ATOM 1489 O O . ARG A 1 185 ? -31.569 8.757 -10.503 1.00 70.25 185 ARG A O 1
ATOM 1496 N N . ARG A 1 186 ? -29.563 9.109 -9.567 1.00 66.38 186 ARG A N 1
ATOM 1497 C CA . ARG A 1 186 ? -29.799 10.515 -9.216 1.00 66.38 186 ARG A CA 1
ATOM 1498 C C . ARG A 1 186 ? -29.466 11.470 -10.363 1.00 66.38 186 ARG A C 1
ATOM 1500 O O . ARG A 1 186 ? -30.109 12.510 -10.465 1.00 66.38 186 ARG A O 1
ATOM 1507 N N . SER A 1 187 ? -28.514 11.105 -11.220 1.00 63.56 187 SER A N 1
ATOM 1508 C CA . SER A 1 187 ? -28.041 11.924 -12.344 1.00 63.56 187 SER A CA 1
ATOM 1509 C C . SER A 1 187 ? -28.776 11.674 -13.671 1.00 63.56 187 SER A C 1
ATOM 1511 O O . SER A 1 187 ? -28.662 12.488 -14.581 1.00 63.56 187 SER A O 1
ATOM 1513 N N . SER A 1 188 ? -29.543 10.588 -13.819 1.00 57.47 188 SER A N 1
ATOM 1514 C CA . SER A 1 188 ? -30.338 10.305 -15.026 1.00 57.47 188 SER A CA 1
ATOM 1515 C C . SER A 1 188 ? -31.715 9.743 -14.679 1.00 57.47 188 SER A C 1
ATOM 1517 O O . SER A 1 188 ? -31.825 8.684 -14.069 1.00 57.47 188 SER A O 1
ATOM 1519 N N . ARG A 1 189 ? -32.784 10.442 -15.097 1.00 54.84 189 ARG A N 1
ATOM 1520 C CA . ARG A 1 189 ? -34.171 9.938 -15.021 1.00 54.84 189 ARG A CA 1
ATOM 1521 C C . ARG A 1 189 ? -34.510 8.914 -16.106 1.00 54.84 189 ARG A C 1
ATOM 1523 O O . ARG A 1 189 ? -35.506 8.229 -15.948 1.00 54.84 189 ARG A O 1
ATOM 1530 N N . ASN A 1 190 ? -33.697 8.783 -17.153 1.00 50.25 190 ASN A N 1
ATOM 1531 C CA . ASN A 1 190 ? -33.914 7.847 -18.253 1.00 50.25 190 ASN A CA 1
ATOM 1532 C C . ASN A 1 190 ? -32.569 7.250 -18.674 1.00 50.25 190 ASN A C 1
ATOM 1534 O O . ASN A 1 190 ? -31.697 8.016 -19.075 1.00 50.25 190 ASN A O 1
ATOM 1538 N N . MET A 1 191 ? -32.435 5.920 -18.570 1.00 46.69 191 MET A N 1
ATOM 1539 C CA . MET A 1 191 ? -31.651 5.003 -19.423 1.00 46.69 191 MET A CA 1
ATOM 1540 C C . MET A 1 191 ? -31.023 3.866 -18.596 1.00 46.69 191 MET A C 1
ATOM 1542 O O . MET A 1 191 ? -29.967 4.013 -17.985 1.00 46.69 191 MET A O 1
ATOM 1546 N N . GLU A 1 192 ? -31.694 2.711 -18.595 1.00 44.09 192 GLU A N 1
ATOM 1547 C CA . GLU A 1 192 ? -31.124 1.413 -18.221 1.00 44.09 192 GLU A CA 1
ATOM 1548 C C . GLU A 1 192 ? -30.351 0.856 -19.422 1.00 44.09 192 GLU A C 1
ATOM 1550 O O . GLU A 1 192 ? -30.895 0.101 -20.217 1.00 44.09 192 GLU A O 1
ATOM 1555 N N . PHE A 1 193 ? -29.089 1.238 -19.602 1.00 43.91 193 PHE A N 1
ATOM 1556 C CA . PHE A 1 193 ? -28.196 0.502 -20.500 1.00 43.91 193 PHE A CA 1
ATOM 1557 C C . PHE A 1 193 ? -26.823 0.335 -19.855 1.00 43.91 193 PHE A C 1
ATOM 1559 O O . PHE A 1 193 ? -26.340 1.223 -19.154 1.00 43.91 193 PHE A O 1
ATOM 1566 N N . PHE A 1 194 ? -26.247 -0.853 -20.065 1.00 44.62 194 PHE A N 1
ATOM 1567 C CA . PHE A 1 194 ? -24.968 -1.326 -19.535 1.00 44.62 194 PHE A CA 1
ATOM 1568 C C . PHE A 1 194 ? -23.905 -0.219 -19.493 1.00 44.62 194 PHE A C 1
ATOM 1570 O O . PHE A 1 194 ? -23.490 0.323 -20.517 1.00 44.62 194 PHE A O 1
ATOM 1577 N N . VAL A 1 195 ? -23.466 0.110 -18.281 1.00 46.50 195 VAL A N 1
ATOM 1578 C CA . VAL A 1 195 ? -22.505 1.180 -18.021 1.00 46.50 195 VAL A CA 1
ATOM 1579 C C . VAL A 1 195 ? -21.098 0.645 -18.248 1.00 46.50 195 VAL A C 1
ATOM 1581 O O . VAL A 1 195 ? -20.653 -0.265 -17.551 1.00 46.50 195 VAL A O 1
ATOM 1584 N N . LYS A 1 196 ? -20.369 1.249 -19.191 1.00 40.25 196 LYS A N 1
ATOM 1585 C CA . LYS A 1 196 ? -18.906 1.168 -19.218 1.00 40.25 196 LYS A CA 1
ATOM 1586 C C . LYS A 1 196 ? -18.409 1.925 -17.977 1.00 40.25 196 LYS A C 1
ATOM 1588 O O . LYS A 1 196 ? -18.767 3.099 -17.850 1.00 40.25 196 LYS A O 1
ATOM 1593 N N . PRO A 1 197 ? -17.661 1.301 -17.050 1.00 43.91 197 PRO A N 1
ATOM 1594 C CA . PRO A 1 197 ? -17.184 1.998 -15.863 1.00 43.91 197 PRO A CA 1
ATOM 1595 C C . PRO A 1 197 ? -16.423 3.261 -16.275 1.00 43.91 197 PRO A C 1
ATOM 1597 O O . PRO A 1 197 ? -15.764 3.284 -17.321 1.00 43.91 197 PRO A O 1
ATOM 1600 N N . SER A 1 198 ? -16.526 4.311 -15.453 1.00 45.72 198 SER A N 1
ATOM 1601 C CA . SER A 1 198 ? -15.658 5.494 -15.517 1.00 45.72 198 SER A CA 1
ATOM 1602 C C . SER A 1 198 ? -14.215 5.065 -15.800 1.00 45.72 198 SER A C 1
ATOM 1604 O O . SER A 1 198 ? -13.810 3.988 -15.355 1.00 45.72 198 SER A O 1
ATOM 1606 N N . SER A 1 199 ? -13.482 5.878 -16.574 1.00 48.94 199 SER A N 1
ATOM 1607 C CA . SER A 1 199 ? -12.105 5.617 -17.025 1.00 48.94 199 SER A CA 1
ATOM 1608 C C . SER A 1 199 ? -11.300 4.815 -15.999 1.00 48.94 199 SER A C 1
ATOM 1610 O O . SER A 1 199 ? -11.394 5.080 -14.805 1.00 48.94 199 SER A O 1
ATOM 1612 N N . ALA A 1 200 ? -10.511 3.829 -16.444 1.00 47.75 200 ALA A N 1
ATOM 1613 C CA . ALA A 1 200 ? -9.789 2.910 -15.554 1.00 47.75 200 ALA A CA 1
ATOM 1614 C C . ALA A 1 200 ? -9.019 3.611 -14.409 1.00 47.75 200 ALA A C 1
ATOM 1616 O O . ALA A 1 200 ? -8.959 3.071 -13.311 1.00 47.75 200 ALA A O 1
ATOM 1617 N N . ASP A 1 201 ? -8.550 4.843 -14.637 1.00 42.72 201 ASP A N 1
ATOM 1618 C CA . ASP A 1 201 ? -7.882 5.725 -13.663 1.00 42.72 201 ASP A CA 1
ATOM 1619 C C . ASP A 1 201 ? -8.756 6.169 -12.466 1.00 42.72 201 ASP A C 1
ATOM 1621 O O . ASP A 1 201 ? -8.238 6.618 -11.450 1.00 42.72 201 ASP A O 1
ATOM 1625 N N . GLN A 1 202 ? -10.084 6.069 -12.555 1.00 53.62 202 GLN A N 1
ATOM 1626 C CA . GLN A 1 202 ? -11.020 6.498 -11.507 1.00 53.62 202 GLN A CA 1
ATOM 1627 C C . GLN A 1 202 ? -11.545 5.353 -10.637 1.00 53.62 202 GLN A C 1
ATOM 1629 O O . GLN A 1 202 ? -12.402 5.580 -9.770 1.00 53.62 202 GLN A O 1
ATOM 1634 N N . ARG A 1 203 ? -11.075 4.126 -10.877 1.00 65.94 203 ARG A N 1
ATOM 1635 C CA . ARG A 1 203 ? -11.501 2.944 -10.137 1.00 65.94 203 ARG A CA 1
ATOM 1636 C C . ARG A 1 203 ? -10.647 2.771 -8.882 1.00 65.94 203 ARG A C 1
ATOM 1638 O O . ARG A 1 203 ? -9.428 2.860 -8.947 1.00 65.94 203 ARG A O 1
ATOM 1645 N N . MET A 1 204 ? -11.297 2.510 -7.747 1.00 76.56 204 MET A N 1
ATOM 1646 C CA . MET A 1 204 ? -10.607 2.063 -6.537 1.00 76.56 204 MET A CA 1
ATOM 1647 C C . MET A 1 204 ? -9.855 0.768 -6.848 1.00 76.56 204 MET A C 1
ATOM 1649 O O . MET A 1 204 ? -10.485 -0.200 -7.277 1.00 76.56 204 MET A O 1
ATOM 1653 N N . HIS A 1 205 ? -8.544 0.767 -6.636 1.00 80.69 205 HIS A N 1
ATOM 1654 C CA . HIS A 1 205 ? -7.712 -0.425 -6.758 1.00 80.69 205 HIS A CA 1
ATOM 1655 C C . HIS A 1 205 ? -7.546 -1.062 -5.379 1.00 80.69 205 HIS A C 1
ATOM 1657 O O . HIS A 1 205 ? -7.072 -0.405 -4.449 1.00 80.69 205 HIS A O 1
ATOM 1663 N N . SER A 1 206 ? -7.978 -2.311 -5.235 1.00 85.31 206 SER A N 1
ATOM 1664 C CA . SER A 1 206 ? -7.877 -3.067 -3.988 1.00 85.31 206 SER A CA 1
ATOM 1665 C C . SER A 1 206 ? -6.743 -4.079 -4.065 1.00 85.31 206 SER A C 1
ATOM 1667 O O . SER A 1 206 ? -6.588 -4.731 -5.086 1.00 85.31 206 SER A O 1
ATOM 1669 N N . ILE A 1 207 ? -5.983 -4.227 -2.984 1.00 87.56 207 ILE A N 1
ATOM 1670 C CA . ILE A 1 207 ? -4.952 -5.256 -2.845 1.00 87.56 207 ILE A CA 1
ATOM 1671 C C . ILE A 1 207 ? -5.200 -5.996 -1.532 1.00 87.56 207 ILE A C 1
ATOM 1673 O O . ILE A 1 207 ? -5.208 -5.375 -0.469 1.00 87.56 207 ILE A O 1
ATOM 1677 N N . GLY A 1 208 ? -5.421 -7.306 -1.609 1.00 88.62 208 GLY A N 1
ATOM 1678 C CA . GLY A 1 208 ? -5.575 -8.198 -0.464 1.00 88.62 208 GLY A CA 1
ATOM 1679 C C . GLY A 1 208 ? -4.366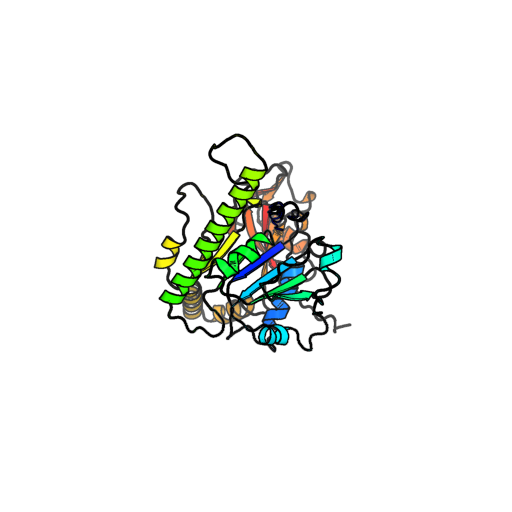 -9.101 -0.244 1.00 88.62 208 GLY A C 1
ATOM 1680 O O . GLY A 1 208 ? -3.775 -9.610 -1.190 1.00 88.62 208 GLY A O 1
ATOM 1681 N N . GLU A 1 209 ? -4.000 -9.318 1.009 1.00 88.19 209 GLU A N 1
ATOM 1682 C CA . GLU A 1 209 ? -2.982 -10.297 1.391 1.00 88.19 209 GLU A CA 1
ATOM 1683 C C . GLU A 1 209 ? -3.628 -11.677 1.567 1.00 88.19 209 GLU A C 1
ATOM 1685 O O . GLU A 1 209 ? -4.471 -11.832 2.445 1.00 88.19 209 GLU A O 1
ATOM 1690 N N . ILE A 1 210 ? -3.235 -12.669 0.765 1.00 85.44 210 ILE A N 1
ATOM 1691 C CA . ILE A 1 210 ? -3.693 -14.062 0.906 1.00 85.44 210 ILE A CA 1
ATOM 1692 C C . ILE A 1 210 ? -2.542 -14.980 1.330 1.00 85.44 210 ILE A C 1
ATOM 1694 O O . ILE A 1 210 ? -1.367 -14.696 1.076 1.00 85.44 210 ILE A O 1
ATOM 1698 N N . ALA A 1 211 ? -2.887 -16.083 1.983 1.00 81.06 211 ALA A N 1
ATOM 1699 C CA . ALA A 1 211 ? -1.964 -17.098 2.464 1.00 81.06 211 ALA A CA 1
ATOM 1700 C C . ALA A 1 211 ? -1.890 -18.319 1.530 1.00 81.06 211 ALA A C 1
ATOM 1702 O O . ALA A 1 211 ? -0.813 -18.900 1.383 1.00 81.06 211 ALA A O 1
ATOM 1703 N N . ASP A 1 212 ? -3.009 -18.718 0.923 1.00 78.25 212 ASP A N 1
ATOM 1704 C CA . ASP A 1 212 ? -3.119 -19.895 0.059 1.00 78.25 212 ASP A CA 1
ATOM 1705 C C . ASP A 1 212 ? -3.366 -19.495 -1.405 1.00 78.25 212 ASP A C 1
ATOM 1707 O O . ASP A 1 212 ? -4.330 -18.790 -1.714 1.00 78.25 212 ASP A O 1
ATOM 1711 N N . ASP A 1 213 ? -2.522 -19.989 -2.317 1.00 74.44 213 ASP A N 1
ATOM 1712 C CA . ASP A 1 213 ? -2.631 -19.737 -3.760 1.00 74.44 213 ASP A CA 1
ATOM 1713 C C . ASP A 1 213 ? -3.991 -20.188 -4.312 1.00 74.44 213 ASP A C 1
ATOM 1715 O O . ASP A 1 213 ? -4.574 -19.488 -5.141 1.00 74.44 213 ASP A O 1
ATOM 1719 N N . ALA A 1 214 ? -4.546 -21.298 -3.808 1.00 74.69 214 ALA A N 1
ATOM 1720 C CA . ALA A 1 214 ? -5.829 -21.827 -4.273 1.00 74.69 214 ALA A CA 1
ATOM 1721 C C . ALA A 1 214 ? -7.004 -20.873 -3.992 1.00 74.69 214 ALA A C 1
ATOM 1723 O O . ALA A 1 214 ? -8.033 -20.928 -4.666 1.00 74.69 214 ALA A O 1
ATOM 1724 N N . THR A 1 215 ? -6.863 -19.978 -3.009 1.00 74.25 215 THR A N 1
ATOM 1725 C CA . THR A 1 215 ? -7.889 -18.975 -2.691 1.00 74.25 215 THR A CA 1
ATOM 1726 C C . THR A 1 215 ? -7.781 -17.720 -3.558 1.00 74.25 215 THR A C 1
ATOM 1728 O O . THR A 1 215 ? -8.760 -16.982 -3.685 1.00 74.25 215 THR A O 1
ATOM 1731 N N . GLY A 1 216 ? -6.637 -17.501 -4.216 1.00 70.00 216 GLY A N 1
ATOM 1732 C CA . GLY A 1 216 ? -6.432 -16.382 -5.135 1.00 70.00 216 GLY A CA 1
ATOM 1733 C C . GLY A 1 216 ? -7.372 -16.432 -6.339 1.00 70.00 216 GLY A C 1
ATOM 1734 O O . GLY A 1 216 ? -7.951 -15.413 -6.720 1.00 70.00 216 GLY A O 1
ATOM 1735 N N . ASP A 1 217 ? -7.632 -17.626 -6.869 1.00 72.25 217 ASP A N 1
ATOM 1736 C CA . ASP A 1 217 ? -8.556 -17.816 -7.994 1.00 72.25 217 ASP A CA 1
ATOM 1737 C C . ASP A 1 217 ? -10.000 -17.415 -7.647 1.00 72.25 217 ASP A C 1
ATOM 1739 O O . ASP A 1 217 ? -10.743 -16.946 -8.508 1.00 72.25 217 ASP A O 1
ATOM 1743 N N . LEU A 1 218 ? -10.395 -17.516 -6.372 1.00 71.94 218 LEU A N 1
ATOM 1744 C CA . LEU A 1 218 ? -11.710 -17.069 -5.893 1.00 71.94 218 LEU A CA 1
ATOM 1745 C C . LEU A 1 218 ? -11.809 -15.539 -5.796 1.00 71.94 218 LEU A C 1
ATOM 1747 O O . LEU A 1 218 ? -12.908 -14.981 -5.839 1.00 71.94 218 LEU A O 1
ATOM 1751 N N . ALA A 1 219 ? -10.673 -14.853 -5.646 1.00 63.78 219 ALA A N 1
ATOM 1752 C CA . ALA A 1 219 ? -10.599 -13.396 -5.611 1.00 63.78 219 ALA A CA 1
ATOM 1753 C C . ALA A 1 219 ? -10.641 -12.777 -7.015 1.00 63.78 219 ALA A C 1
ATOM 1755 O O . ALA A 1 219 ? -10.981 -11.592 -7.151 1.00 63.78 219 ALA A O 1
ATOM 1756 N N . ALA A 1 220 ? -10.271 -13.546 -8.044 1.00 64.94 220 ALA A N 1
ATOM 1757 C CA . ALA A 1 220 ? -10.203 -13.080 -9.419 1.00 64.94 220 ALA A CA 1
ATOM 1758 C C . ALA A 1 220 ? -11.583 -12.627 -9.918 1.00 64.94 220 ALA A C 1
ATOM 1760 O O . ALA A 1 220 ? -12.619 -13.235 -9.639 1.00 64.94 220 ALA A O 1
ATOM 1761 N N . LEU A 1 221 ? -11.610 -11.511 -10.648 1.00 63.09 221 LEU A N 1
ATOM 1762 C CA . LEU A 1 221 ? -12.838 -11.060 -11.288 1.00 63.09 221 LEU A CA 1
ATOM 1763 C C . LEU A 1 221 ? -13.163 -12.009 -12.452 1.00 63.09 221 LEU A C 1
ATOM 1765 O O . LEU A 1 221 ? -12.276 -12.306 -13.249 1.00 63.09 221 LEU A O 1
ATOM 1769 N N . PRO A 1 222 ? -14.424 -12.443 -12.612 1.00 52.91 222 PRO A N 1
ATOM 1770 C CA . PRO A 1 222 ? -14.828 -13.344 -13.690 1.00 52.91 222 PRO A CA 1
ATOM 1771 C C . PRO A 1 222 ? -14.874 -12.672 -15.077 1.00 52.91 222 PRO A C 1
ATOM 1773 O O . PRO A 1 222 ? -15.606 -13.136 -15.945 1.00 52.91 222 PRO A O 1
ATOM 1776 N N . ASP A 1 223 ? -14.141 -11.576 -15.306 1.00 53.94 223 ASP A N 1
ATOM 1777 C CA . ASP A 1 223 ? -14.088 -10.905 -16.606 1.00 53.94 223 ASP A CA 1
ATOM 1778 C C . ASP A 1 223 ? -12.868 -11.388 -17.416 1.00 53.94 223 ASP A C 1
ATOM 1780 O O . ASP A 1 223 ? -11.756 -10.896 -17.198 1.00 53.94 223 ASP A O 1
ATOM 1784 N N . PRO A 1 224 ? -13.051 -12.312 -18.383 1.00 40.72 224 PRO A N 1
ATOM 1785 C CA . PRO A 1 224 ? -11.976 -12.806 -19.246 1.00 40.72 224 PRO A CA 1
ATOM 1786 C C . PRO A 1 224 ? -11.401 -11.731 -20.186 1.00 40.72 224 PRO A C 1
ATOM 1788 O O . PRO A 1 224 ? -10.409 -11.988 -20.867 1.00 40.72 224 PRO A O 1
ATOM 1791 N N . TYR A 1 225 ? -12.001 -10.536 -20.239 1.00 37.78 225 TYR A N 1
ATOM 1792 C CA . TYR A 1 225 ? -11.511 -9.393 -21.010 1.00 37.78 225 TYR A CA 1
ATOM 1793 C C . TYR A 1 225 ? -10.899 -8.290 -20.137 1.00 37.78 225 TYR A C 1
ATOM 1795 O O . TYR A 1 225 ? -10.320 -7.342 -20.683 1.00 37.78 225 TYR A O 1
ATOM 1803 N N . SER A 1 226 ? -10.975 -8.394 -18.804 1.00 47.44 226 SER A N 1
ATOM 1804 C CA . SER A 1 226 ? -10.252 -7.474 -17.930 1.00 47.44 226 SER A CA 1
ATOM 1805 C C . SER A 1 226 ? -8.785 -7.899 -17.869 1.00 47.44 226 SER A C 1
ATOM 1807 O O . SER A 1 226 ? -8.418 -8.876 -17.228 1.00 47.44 226 SER A O 1
ATOM 1809 N N . ALA A 1 227 ? -7.915 -7.142 -18.534 1.00 46.03 227 ALA A N 1
ATOM 1810 C CA . ALA A 1 227 ? -6.468 -7.193 -18.310 1.00 46.03 227 ALA A CA 1
ATOM 1811 C C . ALA A 1 227 ? -6.092 -6.548 -16.956 1.00 46.03 227 ALA A C 1
ATOM 1813 O O . ALA A 1 227 ? -5.081 -5.854 -16.852 1.00 46.03 227 ALA A O 1
ATOM 1814 N N . GLU A 1 228 ? -6.963 -6.661 -15.950 1.00 54.03 228 GLU A N 1
ATOM 1815 C CA . GLU A 1 228 ? -6.748 -6.049 -14.647 1.00 54.03 228 GLU A CA 1
ATOM 1816 C C . GLU A 1 228 ? -5.817 -6.944 -13.833 1.00 54.03 228 GLU A C 1
ATOM 1818 O O . GLU A 1 228 ? -6.037 -8.155 -13.763 1.00 54.03 228 GLU A O 1
ATOM 1823 N N . PRO A 1 229 ? -4.741 -6.375 -13.262 1.00 55.34 229 PRO A N 1
ATOM 1824 C CA . PRO A 1 229 ? -3.838 -7.147 -12.433 1.00 55.34 229 PRO A CA 1
ATOM 1825 C C . PRO A 1 229 ? -4.611 -7.730 -11.242 1.00 55.34 229 PRO A C 1
ATOM 1827 O O . PRO A 1 229 ? -5.561 -7.100 -10.771 1.00 55.34 229 PRO A O 1
ATOM 1830 N N . PRO A 1 230 ? -4.216 -8.915 -10.751 1.00 62.53 230 PRO A N 1
ATOM 1831 C CA . PRO A 1 230 ? -4.873 -9.537 -9.613 1.00 62.53 230 PRO A CA 1
ATOM 1832 C C . PRO A 1 230 ? -4.886 -8.586 -8.410 1.00 62.53 230 PRO A C 1
ATOM 1834 O O . PRO A 1 230 ? -3.873 -7.980 -8.063 1.00 62.53 230 PRO A O 1
ATOM 1837 N N . ASP A 1 231 ? -6.041 -8.485 -7.756 1.00 73.69 231 ASP A N 1
ATOM 1838 C CA . ASP A 1 231 ? -6.263 -7.654 -6.564 1.00 73.69 231 ASP A CA 1
ATOM 1839 C C . ASP A 1 231 ? -5.694 -8.308 -5.287 1.00 73.69 231 ASP A C 1
ATOM 1841 O O . ASP A 1 231 ? -6.178 -8.056 -4.182 1.00 73.69 231 ASP A O 1
ATOM 1845 N N . PHE A 1 232 ? -4.714 -9.205 -5.406 1.00 78.62 232 PHE A N 1
ATOM 1846 C CA . PHE A 1 232 ? -4.171 -9.945 -4.275 1.00 78.62 232 PHE A CA 1
ATOM 1847 C C . PHE A 1 232 ? -2.685 -10.255 -4.418 1.00 78.62 232 PHE A C 1
ATOM 1849 O O . PHE A 1 232 ? -2.131 -10.338 -5.513 1.00 78.62 232 PHE A O 1
ATOM 1856 N N . VAL A 1 233 ? -2.052 -10.446 -3.267 1.00 81.12 233 VAL A N 1
ATOM 1857 C CA . VAL A 1 233 ? -0.654 -10.828 -3.121 1.00 81.12 233 VAL A CA 1
ATOM 1858 C C . VAL A 1 233 ? -0.603 -12.054 -2.220 1.00 81.12 233 VAL A C 1
ATOM 1860 O O . VAL A 1 233 ? -1.077 -11.996 -1.085 1.00 81.12 233 VAL A O 1
ATOM 1863 N N . ASN A 1 234 ? -0.013 -13.151 -2.706 1.00 82.81 234 ASN A N 1
ATOM 1864 C CA . ASN A 1 234 ? 0.283 -14.294 -1.849 1.00 82.81 234 ASN A CA 1
ATOM 1865 C C . ASN A 1 234 ? 1.587 -14.052 -1.080 1.00 82.81 234 ASN A C 1
ATOM 1867 O O . ASN A 1 234 ? 2.686 -14.184 -1.630 1.00 82.81 234 ASN A O 1
ATOM 1871 N N . ALA A 1 235 ? 1.454 -13.715 0.202 1.00 81.06 235 ALA A N 1
ATOM 1872 C CA . ALA A 1 235 ? 2.592 -13.435 1.069 1.00 81.06 235 ALA A CA 1
ATOM 1873 C C . ALA A 1 235 ? 3.470 -14.678 1.297 1.00 81.06 235 ALA A C 1
ATOM 1875 O O . ALA A 1 235 ? 4.696 -14.580 1.252 1.00 81.06 235 ALA A O 1
ATOM 1876 N N . ASN A 1 236 ? 2.869 -15.858 1.469 1.00 82.50 236 ASN A N 1
ATOM 1877 C CA . ASN A 1 236 ? 3.601 -17.103 1.713 1.00 82.50 236 ASN A CA 1
ATOM 1878 C C . ASN A 1 236 ? 4.438 -17.515 0.501 1.00 82.50 236 ASN A C 1
ATOM 1880 O O . ASN A 1 236 ? 5.603 -17.878 0.652 1.00 82.50 236 ASN A O 1
ATOM 1884 N N . THR A 1 237 ? 3.883 -17.400 -0.705 1.00 83.88 237 THR A N 1
ATOM 1885 C CA . THR A 1 237 ? 4.603 -17.709 -1.946 1.00 83.88 237 THR A CA 1
ATOM 1886 C C . THR A 1 237 ? 5.770 -16.745 -2.163 1.00 83.88 237 THR A C 1
ATOM 1888 O O . THR A 1 237 ? 6.839 -17.162 -2.615 1.00 83.88 237 THR A O 1
ATOM 1891 N N . MET A 1 238 ? 5.623 -15.467 -1.793 1.00 85.88 238 MET A N 1
ATOM 1892 C CA . MET A 1 238 ? 6.738 -14.515 -1.805 1.00 85.88 238 MET A CA 1
ATOM 1893 C C . MET A 1 238 ? 7.829 -14.903 -0.803 1.00 85.88 238 MET A C 1
ATOM 1895 O O . MET A 1 238 ? 8.993 -14.998 -1.186 1.00 85.88 238 MET A O 1
ATOM 1899 N N . VAL A 1 239 ? 7.462 -15.184 0.451 1.00 87.31 239 VAL A N 1
ATOM 1900 C CA . VAL A 1 239 ? 8.412 -15.580 1.504 1.00 87.31 239 VAL A CA 1
ATOM 1901 C C . VAL A 1 239 ? 9.142 -16.873 1.137 1.00 87.31 239 VAL A C 1
ATOM 1903 O O . VAL A 1 239 ? 10.363 -16.938 1.247 1.00 87.31 239 VAL A O 1
ATOM 1906 N N . ALA A 1 240 ? 8.434 -17.881 0.623 1.00 88.88 240 ALA A N 1
ATOM 1907 C CA . ALA A 1 240 ? 9.038 -19.138 0.188 1.00 88.88 240 ALA A CA 1
ATOM 1908 C C . ALA A 1 240 ? 10.075 -18.925 -0.927 1.00 88.88 240 ALA A C 1
ATOM 1910 O O . ALA A 1 240 ? 11.147 -19.531 -0.900 1.00 88.88 240 ALA A O 1
ATOM 1911 N N . ARG A 1 241 ? 9.797 -18.027 -1.883 1.00 90.38 241 ARG A N 1
ATOM 1912 C CA . ARG A 1 241 ? 10.754 -17.663 -2.942 1.00 90.38 241 ARG A CA 1
ATOM 1913 C C . ARG A 1 241 ? 11.976 -16.940 -2.386 1.00 90.38 241 ARG A C 1
ATOM 1915 O O . ARG A 1 241 ? 13.082 -17.240 -2.824 1.00 90.38 241 ARG A O 1
ATOM 1922 N N . LEU A 1 242 ? 11.793 -16.030 -1.429 1.00 90.62 242 LEU A N 1
ATOM 1923 C CA . LEU A 1 242 ? 12.907 -15.353 -0.759 1.00 90.62 242 LEU A CA 1
ATOM 1924 C C . LEU A 1 242 ? 13.806 -16.364 -0.038 1.00 90.62 242 LEU A C 1
ATOM 1926 O O . LEU A 1 242 ? 15.013 -16.369 -0.260 1.00 90.62 242 LEU A O 1
ATOM 1930 N N . ILE A 1 243 ? 13.219 -17.283 0.734 1.00 91.12 243 ILE A N 1
ATOM 1931 C CA . ILE A 1 243 ? 13.961 -18.349 1.423 1.00 91.12 243 ILE A CA 1
ATOM 1932 C C . ILE A 1 243 ? 14.720 -19.215 0.414 1.00 91.12 243 ILE A C 1
ATOM 1934 O O . ILE A 1 243 ? 15.903 -19.473 0.603 1.00 91.12 243 ILE A O 1
ATOM 1938 N N . ALA A 1 244 ? 14.079 -19.631 -0.682 1.00 95.00 244 ALA A N 1
ATOM 1939 C CA . ALA A 1 244 ? 14.735 -20.432 -1.713 1.00 95.00 244 ALA A CA 1
ATOM 1940 C C . ALA A 1 244 ? 15.945 -19.714 -2.337 1.00 95.00 244 ALA A C 1
ATOM 1942 O O . ALA A 1 244 ? 16.967 -20.345 -2.595 1.00 95.00 244 ALA A O 1
ATOM 1943 N N . GLN A 1 245 ? 15.855 -18.398 -2.550 1.00 94.25 245 GLN A N 1
ATOM 1944 C CA . GLN A 1 245 ? 16.974 -17.603 -3.059 1.00 94.25 245 GLN A CA 1
ATOM 1945 C C . GLN A 1 245 ? 18.113 -17.488 -2.046 1.00 94.25 245 GLN A C 1
ATOM 1947 O O . GLN A 1 245 ? 19.263 -17.668 -2.431 1.00 94.25 245 GLN A O 1
ATOM 1952 N N . VAL A 1 246 ? 17.800 -17.245 -0.770 1.00 94.62 246 VAL A N 1
ATOM 1953 C CA . VAL A 1 246 ? 18.796 -17.183 0.313 1.00 94.62 246 VAL A CA 1
ATOM 1954 C C . VAL A 1 246 ? 19.487 -18.533 0.519 1.00 94.62 246 VAL A C 1
ATOM 1956 O O . VAL A 1 246 ? 20.695 -18.588 0.727 1.00 94.62 246 VAL A O 1
ATOM 1959 N N . LEU A 1 247 ? 18.744 -19.639 0.411 1.00 94.75 247 LEU A N 1
ATOM 1960 C CA . LEU A 1 247 ? 19.309 -20.988 0.481 1.00 94.75 247 LEU A CA 1
ATOM 1961 C C . LEU A 1 247 ? 20.233 -21.299 -0.703 1.00 94.75 247 LEU A C 1
ATOM 1963 O O . LEU A 1 247 ? 21.200 -22.038 -0.540 1.00 94.75 247 LEU A O 1
ATOM 1967 N N . ASN A 1 248 ? 19.931 -20.762 -1.888 1.00 96.19 248 ASN A N 1
ATOM 1968 C CA . ASN A 1 248 ? 20.763 -20.939 -3.075 1.00 96.19 248 ASN A CA 1
ATOM 1969 C C . ASN A 1 248 ? 22.024 -20.060 -3.048 1.00 96.19 248 ASN A C 1
ATOM 1971 O O . ASN A 1 248 ? 23.091 -20.514 -3.449 1.00 96.19 248 ASN A O 1
ATOM 1975 N N . ASP A 1 249 ? 21.904 -18.812 -2.596 1.00 95.44 249 ASP A N 1
ATOM 1976 C CA . ASP A 1 249 ? 23.019 -17.879 -2.439 1.00 95.44 249 ASP A CA 1
ATOM 1977 C C . ASP A 1 249 ? 22.866 -17.090 -1.126 1.00 95.44 249 ASP A C 1
ATOM 1979 O O . ASP A 1 249 ? 22.033 -16.181 -1.048 1.00 95.44 249 ASP A O 1
ATOM 1983 N N . PRO A 1 250 ? 23.689 -17.385 -0.100 1.00 90.56 250 PRO A N 1
ATOM 1984 C CA . PRO A 1 250 ? 23.636 -16.692 1.184 1.00 90.56 250 PRO A CA 1
ATOM 1985 C C . PRO A 1 250 ? 23.847 -15.176 1.095 1.00 90.56 250 PRO A C 1
ATOM 1987 O O . PRO A 1 250 ? 23.381 -14.449 1.970 1.00 90.56 250 PRO A O 1
ATOM 1990 N N . ASN A 1 251 ? 24.498 -14.663 0.041 1.00 91.38 251 ASN A N 1
ATOM 1991 C CA . ASN A 1 251 ? 24.661 -13.216 -0.137 1.00 91.38 251 ASN A CA 1
ATOM 1992 C C . ASN A 1 251 ? 23.321 -12.505 -0.389 1.00 91.38 251 ASN A C 1
ATOM 1994 O O . ASN A 1 251 ? 23.205 -11.301 -0.149 1.00 91.38 251 ASN A O 1
ATOM 1998 N N . MET A 1 252 ? 22.295 -13.241 -0.831 1.00 90.56 252 MET A N 1
ATOM 1999 C CA . MET A 1 252 ? 20.947 -12.704 -1.017 1.00 90.56 252 MET A CA 1
ATOM 2000 C C . MET A 1 252 ? 20.296 -12.307 0.309 1.00 90.56 252 MET A C 1
ATOM 2002 O O . MET A 1 252 ? 19.425 -11.443 0.302 1.00 90.56 252 MET A O 1
ATOM 2006 N N . ASP A 1 253 ? 20.714 -12.879 1.444 1.00 89.06 253 ASP A N 1
ATOM 2007 C CA . ASP A 1 253 ? 20.161 -12.522 2.756 1.00 89.06 253 ASP A CA 1
ATOM 2008 C C . ASP A 1 253 ? 20.436 -11.056 3.103 1.00 89.06 253 ASP A C 1
ATOM 2010 O O . ASP A 1 253 ? 19.525 -10.318 3.478 1.00 89.06 253 ASP A O 1
ATOM 2014 N N . ALA A 1 254 ? 21.674 -10.603 2.883 1.00 87.12 254 ALA A N 1
ATOM 2015 C CA . ALA A 1 254 ? 22.056 -9.211 3.091 1.00 87.12 254 ALA A CA 1
ATOM 2016 C C . ALA A 1 254 ? 21.276 -8.269 2.160 1.00 87.12 254 ALA A C 1
ATOM 2018 O O . ALA A 1 254 ? 20.771 -7.240 2.608 1.00 87.12 254 ALA A O 1
ATOM 2019 N N . LEU A 1 255 ? 21.119 -8.650 0.885 1.00 86.19 255 LEU A N 1
ATOM 2020 C CA . LEU A 1 255 ? 20.365 -7.875 -0.103 1.00 86.19 255 LEU A CA 1
ATOM 2021 C C . LEU A 1 255 ? 18.886 -7.736 0.285 1.00 86.19 255 LEU A C 1
ATOM 2023 O O . LEU A 1 255 ? 18.347 -6.630 0.271 1.00 86.19 255 LEU A O 1
ATOM 2027 N N . TRP A 1 256 ? 18.219 -8.845 0.618 1.00 86.75 256 TRP A N 1
ATOM 2028 C CA . TRP A 1 256 ? 16.805 -8.831 0.994 1.00 86.75 256 TRP A CA 1
ATOM 2029 C C . TRP A 1 256 ? 16.580 -8.146 2.333 1.00 86.75 256 TRP A C 1
ATOM 2031 O O . TRP A 1 256 ? 15.612 -7.403 2.469 1.00 86.75 256 TRP A O 1
ATOM 2041 N N . SER A 1 257 ? 17.487 -8.339 3.290 1.00 83.06 257 SER A N 1
ATOM 2042 C CA . SER A 1 257 ? 17.456 -7.631 4.567 1.00 83.06 257 SER A CA 1
ATOM 2043 C C . SER A 1 257 ? 17.566 -6.125 4.367 1.00 83.06 257 SER A C 1
ATOM 2045 O O . SER A 1 257 ? 16.800 -5.390 4.980 1.00 83.06 257 SER A O 1
ATOM 2047 N N . GLU A 1 258 ? 18.450 -5.653 3.482 1.00 81.56 258 GLU A N 1
ATOM 2048 C CA . GLU A 1 258 ? 18.533 -4.232 3.139 1.00 81.56 258 GLU A CA 1
ATOM 2049 C C . GLU A 1 258 ? 17.246 -3.764 2.452 1.00 81.56 258 GLU A C 1
ATOM 2051 O O . GLU A 1 258 ? 16.606 -2.843 2.950 1.00 81.56 258 GLU A O 1
ATOM 2056 N N . LEU A 1 259 ? 16.824 -4.414 1.363 1.00 81.25 259 LEU A N 1
ATOM 2057 C CA . LEU A 1 259 ? 15.688 -3.978 0.541 1.00 81.25 259 LEU A CA 1
ATOM 2058 C C . LEU A 1 259 ? 14.342 -4.005 1.284 1.00 81.25 259 LEU A C 1
ATOM 2060 O O . LEU A 1 259 ? 13.483 -3.168 1.033 1.00 81.25 259 LEU A O 1
ATOM 2064 N N . LEU A 1 260 ? 14.137 -4.972 2.181 1.00 78.38 260 LEU A N 1
ATOM 2065 C CA . LEU A 1 260 ? 12.897 -5.121 2.951 1.00 78.38 260 LEU A CA 1
ATOM 2066 C C . LEU A 1 260 ? 12.962 -4.432 4.322 1.00 78.38 260 LEU A C 1
ATOM 2068 O O . LEU A 1 260 ? 11.976 -4.449 5.065 1.00 78.38 260 LEU A O 1
ATOM 2072 N N . SER A 1 261 ? 14.104 -3.837 4.686 1.00 73.25 261 SER A N 1
ATOM 2073 C CA . SER A 1 261 ? 14.209 -3.061 5.921 1.00 73.25 261 SER A CA 1
ATOM 2074 C C . SER A 1 261 ? 13.464 -1.734 5.817 1.00 73.25 261 SER A C 1
ATOM 2076 O O . SER A 1 261 ? 13.307 -1.143 4.755 1.00 73.25 261 SER A O 1
ATOM 2078 N N . SER A 1 262 ? 13.056 -1.209 6.969 1.00 62.09 262 SER A N 1
ATOM 2079 C CA . SER A 1 262 ? 12.407 0.102 7.073 1.00 62.09 262 SER A CA 1
ATOM 2080 C C . SER A 1 262 ? 13.317 1.295 6.764 1.00 62.09 262 SER A C 1
ATOM 2082 O O . SER A 1 262 ? 12.828 2.411 6.670 1.00 62.09 262 SER A O 1
ATOM 2084 N N . SER A 1 263 ? 14.629 1.081 6.684 1.00 61.03 263 SER A N 1
ATOM 2085 C CA . SER A 1 263 ? 15.636 2.081 6.299 1.00 61.03 263 SER A CA 1
ATOM 2086 C C . SER A 1 263 ? 16.303 1.726 4.965 1.00 61.03 263 SER A C 1
ATOM 2088 O O . SER A 1 263 ? 17.374 2.238 4.652 1.00 61.03 263 SER A O 1
ATOM 2090 N N . GLY A 1 264 ? 15.712 0.778 4.239 1.00 64.69 264 GLY A N 1
ATOM 2091 C CA . GLY A 1 264 ? 16.261 0.163 3.045 1.00 64.69 264 GLY A CA 1
ATOM 2092 C C . GLY A 1 264 ? 16.137 1.005 1.787 1.00 64.69 264 GLY A C 1
ATOM 2093 O O . GLY A 1 264 ? 15.613 2.118 1.788 1.00 64.69 264 GLY A O 1
ATOM 2094 N N . SER A 1 265 ? 16.591 0.425 0.677 1.00 69.31 265 SER A N 1
ATOM 2095 C CA . SER A 1 265 ? 16.267 0.954 -0.648 1.00 69.31 265 SER A CA 1
ATOM 2096 C C . SER A 1 265 ? 14.794 0.689 -0.961 1.00 69.31 265 SER A C 1
ATOM 2098 O O . SER A 1 265 ? 14.294 -0.407 -0.736 1.00 69.31 265 SER A O 1
ATOM 2100 N N . GLU A 1 266 ? 14.103 1.675 -1.521 1.00 71.31 266 GLU A N 1
ATOM 2101 C CA . GLU A 1 266 ? 12.664 1.592 -1.782 1.00 71.31 266 GLU A CA 1
ATOM 2102 C C . GLU A 1 266 ? 12.393 1.642 -3.288 1.00 71.31 266 GLU A C 1
ATOM 2104 O O . GLU A 1 266 ? 13.080 2.332 -4.052 1.00 71.31 266 GLU A O 1
ATOM 2109 N N . VAL A 1 267 ? 11.385 0.889 -3.733 1.00 77.31 267 VAL A N 1
ATOM 2110 C CA . VAL A 1 267 ? 11.019 0.808 -5.152 1.00 77.31 267 VAL A CA 1
ATOM 2111 C C . VAL A 1 267 ? 9.844 1.734 -5.431 1.00 77.31 267 VAL A C 1
ATOM 2113 O O . VAL A 1 267 ? 8.722 1.540 -4.969 1.00 77.31 267 VAL A O 1
ATOM 2116 N N . TYR A 1 268 ? 10.096 2.731 -6.265 1.00 75.25 268 TYR A N 1
ATOM 2117 C CA . TYR A 1 268 ? 9.156 3.778 -6.610 1.00 75.25 268 TYR A CA 1
ATOM 2118 C C . TYR A 1 268 ? 8.692 3.673 -8.049 1.00 75.25 268 TYR A C 1
ATOM 2120 O O . TYR A 1 268 ? 9.460 3.384 -8.962 1.00 75.25 268 TYR A O 1
ATOM 2128 N N . ILE A 1 269 ? 7.432 4.036 -8.268 1.00 75.12 269 ILE A N 1
ATOM 2129 C CA . ILE A 1 269 ? 6.928 4.332 -9.604 1.00 75.12 269 ILE A CA 1
ATOM 2130 C C . ILE A 1 269 ? 6.854 5.850 -9.746 1.00 75.12 269 ILE A C 1
ATOM 2132 O O . ILE A 1 269 ? 6.132 6.518 -9.001 1.00 75.12 269 ILE A O 1
ATOM 2136 N N . ARG A 1 270 ? 7.618 6.409 -10.685 1.00 73.94 270 ARG A N 1
ATOM 2137 C CA . ARG A 1 270 ? 7.734 7.857 -10.901 1.00 73.94 270 ARG A CA 1
ATOM 2138 C C . ARG A 1 270 ? 7.373 8.230 -12.330 1.00 73.94 270 ARG A C 1
ATOM 2140 O O . ARG A 1 270 ? 7.587 7.452 -13.254 1.00 73.94 270 ARG A O 1
ATOM 2147 N N . GLY A 1 271 ? 6.797 9.415 -12.506 1.00 72.25 271 GLY A N 1
ATOM 2148 C CA . GLY A 1 271 ? 6.566 9.971 -13.836 1.00 72.25 271 GLY A CA 1
ATOM 2149 C C . GLY A 1 271 ? 7.886 10.204 -14.571 1.00 72.25 271 GLY A C 1
ATOM 2150 O O . GLY A 1 271 ? 8.913 10.511 -13.957 1.00 72.25 271 GLY A O 1
ATOM 2151 N N . THR A 1 272 ? 7.875 10.005 -15.886 1.00 74.25 272 THR A N 1
ATOM 2152 C CA . THR A 1 272 ? 9.077 10.081 -16.729 1.00 74.25 272 THR A CA 1
ATOM 2153 C C . THR A 1 272 ? 9.618 11.506 -16.856 1.00 74.25 272 THR A C 1
ATOM 2155 O O . THR A 1 272 ? 10.814 11.704 -17.061 1.00 74.25 272 THR A O 1
ATOM 2158 N N . GLU A 1 273 ? 8.747 12.501 -16.690 1.00 73.56 273 GLU A N 1
ATOM 2159 C CA . GLU A 1 273 ? 9.022 13.930 -16.853 1.00 73.56 273 GLU A CA 1
ATOM 2160 C C . GLU A 1 273 ? 10.097 14.480 -15.910 1.00 73.56 273 GLU A C 1
ATOM 2162 O O . GLU A 1 273 ? 10.714 15.493 -16.219 1.00 73.56 273 GLU A O 1
ATOM 2167 N N . LYS A 1 274 ? 10.343 13.813 -14.777 1.00 69.56 274 LYS A N 1
ATOM 2168 C CA . LYS A 1 274 ? 11.352 14.245 -13.800 1.00 69.56 274 LYS A CA 1
ATOM 2169 C C . LYS A 1 274 ? 12.779 13.862 -14.188 1.00 69.56 274 LYS A C 1
ATOM 2171 O O . LYS A 1 274 ? 13.715 14.468 -13.684 1.00 69.56 274 LYS A O 1
ATOM 2176 N N . TYR A 1 275 ? 12.943 12.861 -15.052 1.00 75.75 275 TYR A N 1
ATOM 2177 C CA . TYR A 1 275 ? 14.241 12.225 -15.284 1.00 75.75 275 TYR A CA 1
ATOM 2178 C C . TYR A 1 275 ? 14.730 12.309 -16.724 1.00 75.75 275 TYR A C 1
ATOM 2180 O O . TYR A 1 275 ? 15.927 12.137 -16.944 1.00 75.75 275 TYR A O 1
ATOM 2188 N N . ILE A 1 276 ? 13.841 12.543 -17.694 1.00 80.19 276 ILE A N 1
ATOM 2189 C CA . ILE A 1 276 ? 14.177 12.575 -19.123 1.00 80.19 276 ILE A CA 1
ATOM 2190 C C . ILE A 1 276 ? 13.985 13.997 -19.656 1.00 80.19 276 ILE A C 1
ATOM 2192 O O . ILE A 1 276 ? 12.853 14.399 -19.938 1.00 80.19 276 ILE A O 1
ATOM 2196 N N . PRO A 1 277 ? 15.074 14.770 -19.805 1.00 78.62 277 PRO A N 1
ATOM 2197 C CA . PRO A 1 277 ? 15.056 16.019 -20.547 1.00 78.62 277 PRO A CA 1
ATOM 2198 C C . PRO A 1 277 ? 14.638 15.770 -21.995 1.00 78.62 277 PRO A C 1
ATOM 2200 O O . PRO A 1 277 ? 14.968 14.736 -22.576 1.00 78.62 277 PRO A O 1
ATOM 2203 N N . ALA A 1 278 ? 13.971 16.751 -22.607 1.00 76.88 278 ALA A N 1
ATOM 2204 C CA . ALA A 1 278 ? 13.569 16.669 -24.013 1.00 76.88 278 ALA A CA 1
ATOM 2205 C C . ALA A 1 278 ? 14.762 16.433 -24.962 1.00 76.88 278 ALA A C 1
ATOM 2207 O O . ALA A 1 278 ? 14.588 15.843 -26.018 1.00 76.88 278 ALA A O 1
ATOM 2208 N N . GLU A 1 279 ? 15.964 16.846 -24.558 1.00 79.88 279 GLU A N 1
ATOM 2209 C CA . GLU A 1 279 ? 17.224 16.699 -25.297 1.00 79.88 279 GLU A CA 1
ATOM 2210 C C . GLU A 1 279 ? 17.720 15.250 -25.413 1.00 79.88 279 GLU A C 1
ATOM 2212 O O . GLU A 1 279 ? 18.516 14.942 -26.294 1.00 79.88 279 GLU A O 1
ATOM 2217 N N . VAL A 1 280 ? 17.277 14.358 -24.519 1.00 79.38 280 VAL A N 1
ATOM 2218 C CA . VAL A 1 280 ? 17.644 12.929 -24.548 1.00 79.38 280 VAL A CA 1
ATOM 2219 C C . VAL A 1 280 ? 16.792 12.159 -25.561 1.00 79.38 280 VAL A C 1
ATOM 2221 O O . VAL A 1 280 ? 17.148 11.053 -25.958 1.00 79.38 280 VAL A O 1
ATOM 2224 N N . LEU A 1 281 ? 15.662 12.732 -25.975 1.00 82.06 281 LEU A N 1
ATOM 2225 C CA . LEU A 1 281 ? 14.748 12.118 -26.924 1.00 82.06 281 LEU A CA 1
ATOM 2226 C C . LEU A 1 281 ? 15.172 12.447 -28.354 1.00 82.06 281 LEU A C 1
ATOM 2228 O O . LEU A 1 281 ? 15.544 13.578 -28.664 1.00 82.06 281 LEU A O 1
ATOM 2232 N N . ASP A 1 282 ? 15.066 11.467 -29.241 1.00 81.94 282 ASP A N 1
ATOM 2233 C CA . ASP A 1 282 ? 15.208 11.713 -30.671 1.00 81.94 282 ASP A CA 1
ATOM 2234 C C . ASP A 1 282 ? 13.962 12.388 -31.277 1.00 81.94 282 ASP A C 1
ATOM 2236 O O . ASP A 1 282 ? 12.993 12.734 -30.591 1.00 81.94 282 ASP A O 1
ATOM 2240 N N . SER A 1 283 ? 13.972 12.570 -32.600 1.00 76.19 283 SER A N 1
ATOM 2241 C CA . SER A 1 283 ? 12.872 13.194 -33.343 1.00 76.19 283 SER A CA 1
ATOM 2242 C C . SER A 1 283 ? 11.526 12.473 -33.195 1.00 76.19 283 SER A C 1
ATOM 2244 O O . SER A 1 283 ? 10.482 13.103 -33.362 1.00 76.19 283 SER A O 1
ATOM 2246 N N . ASP A 1 284 ? 11.538 11.178 -32.865 1.00 77.81 284 ASP A N 1
ATOM 2247 C CA . ASP A 1 284 ? 10.347 10.346 -32.675 1.00 77.81 284 ASP A CA 1
ATOM 2248 C C . ASP A 1 284 ? 9.849 10.344 -31.218 1.00 77.81 284 ASP A C 1
ATOM 2250 O O . ASP A 1 284 ? 8.824 9.721 -30.902 1.00 77.81 284 ASP A O 1
ATOM 2254 N N . GLY A 1 285 ? 10.546 11.050 -30.322 1.00 81.12 285 GLY A N 1
ATOM 2255 C CA . GLY A 1 285 ? 10.218 11.107 -28.904 1.00 81.12 285 GLY A CA 1
ATOM 2256 C C . GLY A 1 285 ? 10.583 9.822 -28.161 1.00 81.12 285 GLY A C 1
ATOM 2257 O O . GLY A 1 285 ? 9.870 9.435 -27.230 1.00 81.12 285 GLY A O 1
ATOM 2258 N N . GLY A 1 286 ? 11.634 9.117 -28.589 1.00 85.31 286 GLY A N 1
ATOM 2259 C CA . GLY A 1 286 ? 12.119 7.908 -27.930 1.00 85.31 286 GLY A CA 1
ATOM 2260 C C . GLY A 1 286 ? 13.631 7.881 -27.730 1.00 85.31 286 GLY A C 1
ATOM 2261 O O . GLY A 1 286 ? 14.356 8.761 -28.188 1.00 85.31 286 GLY A O 1
ATOM 2262 N N . CYS A 1 287 ? 14.091 6.876 -26.989 1.00 89.19 287 CYS A N 1
ATOM 2263 C CA . CYS A 1 287 ? 15.504 6.580 -26.779 1.00 89.19 287 CYS A CA 1
ATOM 2264 C C . CYS A 1 287 ? 15.698 5.121 -26.314 1.00 89.19 287 CYS A C 1
ATOM 2266 O O . CYS A 1 287 ? 14.767 4.515 -25.774 1.00 89.19 287 CYS A O 1
ATOM 2268 N N . PRO A 1 288 ? 16.884 4.518 -26.512 1.00 91.81 288 PRO A N 1
ATOM 2269 C CA . PRO A 1 288 ? 17.205 3.206 -25.950 1.00 91.81 288 PRO A CA 1
ATOM 2270 C C . PRO A 1 288 ? 17.261 3.227 -24.414 1.00 91.81 288 PRO A C 1
ATOM 2272 O O . PRO A 1 288 ? 17.625 4.235 -23.804 1.00 91.81 288 PRO A O 1
ATOM 2275 N N . PHE A 1 289 ? 16.946 2.099 -23.773 1.00 90.88 289 PHE A N 1
ATOM 2276 C CA . PHE A 1 289 ? 16.830 2.007 -22.314 1.00 90.88 289 PHE A CA 1
ATOM 2277 C C . PHE A 1 289 ? 18.103 2.416 -21.569 1.00 90.88 289 PHE A C 1
ATOM 2279 O O . PHE A 1 289 ? 18.024 3.055 -20.522 1.00 90.88 289 PHE A O 1
ATOM 2286 N N . TRP A 1 290 ? 19.287 2.148 -22.114 1.00 90.75 290 TRP A N 1
ATOM 2287 C CA . TRP A 1 290 ? 20.523 2.616 -21.489 1.00 90.75 290 TRP A CA 1
ATOM 2288 C C . TRP A 1 290 ? 20.606 4.144 -21.360 1.00 90.75 290 TRP A C 1
ATOM 2290 O O . TRP A 1 290 ? 21.150 4.650 -20.376 1.00 90.75 290 TRP A O 1
ATOM 2300 N N . GLN A 1 291 ? 20.042 4.899 -22.313 1.00 90.44 291 GLN A N 1
ATOM 2301 C CA . GLN A 1 291 ? 19.967 6.360 -22.219 1.00 90.44 291 GLN A CA 1
ATOM 2302 C C . GLN A 1 291 ? 18.993 6.780 -21.125 1.00 90.44 291 GLN A C 1
ATOM 2304 O O . GLN A 1 291 ? 19.269 7.742 -20.411 1.00 90.44 291 GLN A O 1
ATOM 2309 N N . VAL A 1 292 ? 17.906 6.027 -20.933 1.00 87.94 292 VAL A N 1
ATOM 2310 C CA . VAL A 1 292 ? 16.990 6.217 -19.801 1.00 87.94 292 VAL A CA 1
ATOM 2311 C C . VAL A 1 292 ? 17.728 6.019 -18.481 1.00 87.94 292 VAL A C 1
ATOM 2313 O O . VAL A 1 292 ? 17.682 6.902 -17.627 1.00 87.94 292 VAL A O 1
ATOM 2316 N N . GLN A 1 293 ? 18.456 4.911 -18.323 1.00 88.50 293 GLN A N 1
ATOM 2317 C CA . GLN A 1 293 ? 19.222 4.633 -17.105 1.00 88.50 293 GLN A CA 1
ATOM 2318 C C . GLN A 1 293 ? 20.281 5.710 -16.842 1.00 88.50 293 GLN A C 1
ATOM 2320 O O . GLN A 1 293 ? 20.382 6.212 -15.723 1.00 88.50 293 GLN A O 1
ATOM 2325 N N . ALA A 1 294 ? 21.019 6.127 -17.875 1.00 88.06 294 ALA A N 1
ATOM 2326 C CA . ALA A 1 294 ? 22.002 7.201 -17.770 1.00 88.06 294 ALA A CA 1
ATOM 2327 C C . ALA A 1 294 ? 21.355 8.546 -17.400 1.00 88.06 294 ALA A C 1
ATOM 2329 O O . ALA A 1 294 ? 21.913 9.300 -16.604 1.00 88.06 294 ALA A O 1
ATOM 2330 N N . SER A 1 295 ? 20.177 8.848 -17.948 1.00 86.62 295 SER A N 1
ATOM 2331 C CA . SER A 1 295 ? 19.441 10.078 -17.654 1.00 86.62 295 SER A CA 1
ATOM 2332 C C . SER A 1 295 ? 18.898 10.088 -16.226 1.00 86.62 295 SER A C 1
ATOM 2334 O O . SER A 1 295 ? 19.065 11.082 -15.524 1.00 86.62 295 SER A O 1
ATOM 2336 N N . VAL A 1 296 ? 18.333 8.971 -15.753 1.00 85.19 296 VAL A N 1
ATOM 2337 C CA . VAL A 1 296 ? 17.906 8.812 -14.352 1.00 85.19 296 VAL A CA 1
ATOM 2338 C C . VAL A 1 296 ? 19.100 8.981 -13.416 1.00 85.19 296 VAL A C 1
ATOM 2340 O O . VAL A 1 296 ? 19.026 9.761 -12.476 1.00 85.19 296 VAL A O 1
ATOM 2343 N N . TYR A 1 297 ? 20.232 8.346 -13.726 1.00 83.88 297 TYR A N 1
ATOM 2344 C CA . TYR A 1 297 ? 21.454 8.459 -12.931 1.00 83.88 297 TYR A CA 1
ATOM 2345 C C . TYR A 1 297 ? 22.013 9.892 -12.874 1.00 83.88 297 TYR A C 1
ATOM 2347 O O . TYR A 1 297 ? 22.543 10.306 -11.846 1.00 83.88 297 TYR A O 1
ATOM 2355 N N . ARG A 1 298 ? 21.920 10.659 -13.968 1.00 83.06 298 ARG A N 1
ATOM 2356 C CA . ARG A 1 298 ? 22.414 12.048 -14.038 1.00 83.06 298 ARG A CA 1
ATOM 2357 C C . ARG A 1 298 ? 21.478 13.049 -13.369 1.00 83.06 298 ARG A C 1
ATOM 2359 O O . ARG A 1 298 ? 21.957 13.984 -12.740 1.00 83.06 298 ARG A O 1
ATOM 2366 N N . ASN A 1 299 ? 20.170 12.849 -13.508 1.00 77.44 299 ASN A N 1
ATOM 2367 C CA . ASN A 1 299 ? 19.141 13.771 -13.022 1.00 77.44 299 ASN A CA 1
ATOM 2368 C C . ASN A 1 299 ? 18.557 13.362 -11.663 1.00 77.44 299 ASN A C 1
ATOM 2370 O O . ASN A 1 299 ? 17.556 13.929 -11.225 1.00 77.44 299 ASN A O 1
ATOM 2374 N N . ARG A 1 300 ? 19.149 12.366 -10.996 1.00 72.12 300 ARG A N 1
ATOM 2375 C CA . ARG A 1 300 ? 18.706 11.923 -9.674 1.00 72.12 300 ARG A CA 1
ATOM 2376 C C . ARG A 1 300 ? 18.858 13.036 -8.625 1.00 72.12 300 ARG A C 1
ATOM 2378 O O . ARG A 1 300 ? 19.862 13.754 -8.641 1.00 72.12 300 ARG A O 1
ATOM 2385 N N . PRO A 1 301 ? 17.920 13.150 -7.666 1.00 64.31 301 PRO A N 1
ATOM 2386 C CA . PRO A 1 301 ? 18.167 13.842 -6.400 1.00 64.31 301 PRO A CA 1
ATOM 2387 C C . PRO A 1 301 ? 19.401 13.248 -5.695 1.00 64.31 301 PRO A C 1
ATOM 2389 O O . PRO A 1 301 ? 19.893 12.196 -6.098 1.00 64.31 301 PRO A O 1
ATOM 2392 N N . LYS A 1 302 ? 19.910 13.875 -4.625 1.00 57.19 302 LYS A N 1
ATOM 2393 C CA . LYS A 1 302 ? 21.147 13.473 -3.907 1.00 57.19 302 LYS A CA 1
ATOM 2394 C C . LYS A 1 302 ? 21.187 12.021 -3.329 1.00 57.19 302 LYS A C 1
ATOM 2396 O O . LYS A 1 302 ? 22.116 11.720 -2.595 1.00 57.19 302 LYS A O 1
ATOM 2401 N N . GLY A 1 303 ? 20.267 11.118 -3.693 1.00 57.41 303 GLY A N 1
ATOM 2402 C CA . GLY A 1 303 ? 20.076 9.753 -3.169 1.00 57.41 303 GLY A CA 1
ATOM 2403 C C . GLY A 1 303 ? 20.176 8.606 -4.196 1.00 57.41 303 GLY A C 1
ATOM 2404 O O . GLY A 1 303 ? 19.481 7.605 -4.119 1.00 57.41 303 GLY A O 1
ATOM 2405 N N . GLY A 1 304 ? 21.045 8.681 -5.201 1.00 67.25 304 GLY A N 1
ATOM 2406 C CA . GLY A 1 304 ? 21.462 7.432 -5.856 1.00 67.25 304 GLY A CA 1
ATOM 2407 C C . GLY A 1 304 ? 20.429 6.673 -6.718 1.00 67.25 304 GLY A C 1
ATOM 2408 O O . GLY A 1 304 ? 20.722 5.528 -7.035 1.00 67.25 304 GLY A O 1
ATOM 2409 N N . ASP A 1 305 ? 19.301 7.268 -7.141 1.00 80.25 305 ASP A N 1
ATOM 2410 C CA . ASP A 1 305 ? 18.248 6.613 -7.951 1.00 80.25 305 ASP A CA 1
ATOM 2411 C C . ASP A 1 305 ? 18.781 5.716 -9.092 1.00 80.25 305 ASP A C 1
ATOM 2413 O O . ASP A 1 305 ? 19.605 6.135 -9.915 1.00 80.25 305 ASP A O 1
ATOM 2417 N N . ILE A 1 306 ? 18.246 4.494 -9.176 1.00 84.69 306 ILE A N 1
ATOM 2418 C CA . ILE A 1 306 ? 18.541 3.480 -10.195 1.00 84.69 306 ILE A CA 1
ATOM 2419 C C . ILE A 1 306 ? 17.247 3.112 -10.921 1.00 84.69 306 ILE A C 1
ATOM 2421 O O . ILE A 1 306 ? 16.271 2.685 -10.309 1.00 84.69 306 ILE A O 1
ATOM 2425 N N . CYS A 1 307 ? 17.229 3.217 -12.250 1.00 88.25 307 CYS A N 1
ATOM 2426 C CA . CYS A 1 307 ? 16.092 2.760 -13.046 1.00 88.25 307 CYS A CA 1
ATOM 2427 C C . CYS A 1 307 ? 16.145 1.237 -13.244 1.00 88.25 307 CYS A C 1
ATOM 2429 O O . CYS A 1 307 ? 17.028 0.724 -13.936 1.00 88.25 307 CYS A O 1
ATOM 2431 N N . LEU A 1 308 ? 15.181 0.533 -12.644 1.00 89.81 308 LEU A N 1
ATOM 2432 C CA . LEU A 1 308 ? 15.017 -0.920 -12.751 1.00 89.81 308 LEU A CA 1
ATOM 2433 C C . LEU A 1 308 ? 14.185 -1.328 -13.970 1.00 89.81 308 LEU A C 1
ATOM 2435 O O . LEU A 1 308 ? 14.278 -2.459 -14.441 1.00 89.81 308 LEU A O 1
ATOM 2439 N N . GLY A 1 309 ? 13.332 -0.429 -14.457 1.00 90.38 309 GLY A N 1
ATOM 2440 C CA . GLY A 1 309 ? 12.386 -0.736 -15.519 1.00 90.38 309 GLY A CA 1
ATOM 2441 C C . GLY A 1 309 ? 11.362 0.367 -15.734 1.00 90.38 309 GLY A C 1
ATOM 2442 O O . GLY A 1 309 ? 11.542 1.512 -15.308 1.00 90.38 309 GLY A O 1
ATOM 2443 N N . TYR A 1 310 ? 10.264 0.030 -16.399 1.00 86.56 310 TYR A N 1
ATOM 2444 C CA . TYR A 1 310 ? 9.244 0.995 -16.778 1.00 86.56 310 TYR A CA 1
ATOM 2445 C C . TYR A 1 310 ? 7.835 0.393 -16.787 1.00 86.56 310 TYR A C 1
ATOM 2447 O O . TYR A 1 310 ? 7.643 -0.814 -16.917 1.00 86.56 310 TYR A O 1
ATOM 2455 N N . ARG A 1 311 ? 6.827 1.259 -16.662 1.00 82.00 311 ARG A N 1
ATOM 2456 C CA . ARG A 1 311 ? 5.408 0.917 -16.773 1.00 82.00 311 ARG A CA 1
ATOM 2457 C C . ARG A 1 311 ? 4.791 1.571 -18.003 1.00 82.00 311 ARG A C 1
ATOM 2459 O O . ARG A 1 311 ? 4.882 2.791 -18.195 1.00 82.00 311 ARG A O 1
ATOM 2466 N N . LYS A 1 312 ? 4.123 0.757 -18.815 1.00 80.50 312 LYS A N 1
ATOM 2467 C CA . LYS A 1 312 ? 3.389 1.199 -20.000 1.00 80.50 312 LYS A CA 1
ATOM 2468 C C . LYS A 1 312 ? 2.063 1.863 -19.620 1.00 80.50 312 LYS A C 1
ATOM 2470 O O . LYS A 1 312 ? 1.515 1.630 -18.544 1.00 80.50 312 LYS A O 1
ATOM 2475 N N . VAL A 1 313 ? 1.504 2.668 -20.520 1.00 68.75 313 VAL A N 1
ATOM 2476 C CA . VAL A 1 313 ? 0.173 3.287 -20.386 1.00 68.75 313 VAL A CA 1
ATOM 2477 C C . VAL A 1 313 ? -0.907 2.227 -20.153 1.00 68.75 313 VAL A C 1
ATOM 2479 O O . VAL A 1 313 ? -1.852 2.483 -19.412 1.00 68.75 313 VAL A O 1
ATOM 2482 N N . GLY A 1 314 ? -0.756 1.040 -20.752 1.00 64.12 314 GLY A N 1
ATOM 2483 C CA . GLY A 1 314 ? -1.648 -0.104 -20.548 1.00 64.12 314 GLY A CA 1
ATOM 2484 C C . GLY A 1 314 ? -1.595 -0.744 -19.156 1.00 64.12 314 GLY A C 1
ATOM 2485 O O . GLY A 1 314 ? -2.430 -1.594 -18.880 1.00 64.12 314 GLY A O 1
ATOM 2486 N N . GLY A 1 315 ? -0.657 -0.341 -18.292 1.00 67.12 315 GLY A N 1
ATOM 2487 C CA . GLY A 1 315 ? -0.455 -0.909 -16.955 1.00 67.12 315 GLY A CA 1
ATOM 2488 C C . GLY A 1 315 ? 0.670 -1.942 -16.882 1.00 67.12 315 GLY A C 1
ATOM 2489 O O . GLY A 1 315 ? 1.189 -2.171 -15.792 1.00 67.12 315 GLY A O 1
ATOM 2490 N N . ASP A 1 316 ? 1.097 -2.485 -18.026 1.00 74.50 316 ASP A N 1
ATOM 2491 C CA . ASP A 1 316 ? 2.148 -3.501 -18.094 1.00 74.50 316 ASP A CA 1
ATOM 2492 C C . ASP A 1 316 ? 3.472 -2.982 -17.529 1.00 74.50 316 ASP A C 1
ATOM 2494 O O . ASP A 1 316 ? 3.952 -1.903 -17.897 1.00 74.50 316 ASP A O 1
ATOM 2498 N N . VAL A 1 317 ? 4.067 -3.777 -16.648 1.00 81.75 317 VAL A N 1
ATOM 2499 C CA . VAL A 1 317 ? 5.358 -3.508 -16.019 1.00 81.75 317 VAL A CA 1
ATOM 2500 C C . VAL A 1 317 ? 6.436 -4.330 -16.717 1.00 81.75 317 VAL A C 1
ATOM 2502 O O . VAL A 1 317 ? 6.310 -5.545 -16.842 1.00 81.75 317 VAL A O 1
ATOM 2505 N N . VAL A 1 318 ? 7.505 -3.662 -17.148 1.00 86.62 318 VAL A N 1
ATOM 2506 C CA . VAL A 1 318 ? 8.705 -4.285 -17.715 1.00 86.62 318 VAL A CA 1
ATOM 2507 C C . VAL A 1 318 ? 9.872 -4.002 -16.774 1.00 86.62 318 VAL A C 1
ATOM 2509 O O . VAL A 1 318 ? 10.240 -2.844 -16.576 1.00 86.62 318 VAL A O 1
ATOM 2512 N N . LEU A 1 319 ? 10.433 -5.053 -16.176 1.00 89.19 319 LEU A N 1
ATOM 2513 C CA . LEU A 1 319 ? 11.611 -4.993 -15.306 1.00 89.19 319 LEU A CA 1
ATOM 2514 C C . LEU A 1 319 ? 12.826 -5.546 -16.046 1.00 89.19 319 LEU A C 1
ATOM 2516 O O . LEU A 1 319 ? 12.692 -6.516 -16.788 1.00 89.19 319 LEU A O 1
ATOM 2520 N N . ALA A 1 320 ? 13.990 -4.933 -15.827 1.00 88.81 320 ALA A N 1
ATOM 2521 C CA . ALA A 1 320 ? 15.249 -5.269 -16.492 1.00 88.81 320 ALA A CA 1
ATOM 2522 C C . ALA A 1 320 ? 15.111 -5.448 -18.026 1.00 88.81 320 ALA A C 1
ATOM 2524 O O . ALA A 1 320 ? 15.485 -6.499 -18.556 1.00 88.81 320 ALA A O 1
ATOM 2525 N N . PRO A 1 321 ? 14.553 -4.454 -18.752 1.00 91.38 321 PRO A N 1
ATOM 2526 C CA . PRO A 1 321 ? 14.489 -4.506 -20.211 1.00 91.38 321 PRO A CA 1
ATOM 2527 C C . PRO A 1 321 ? 15.894 -4.585 -20.819 1.00 91.38 321 PRO A C 1
ATOM 2529 O O . PRO A 1 321 ? 16.896 -4.276 -20.161 1.00 91.38 321 PRO A O 1
ATOM 2532 N N . LYS A 1 322 ? 15.982 -4.996 -22.089 1.00 91.62 322 LYS A N 1
ATOM 2533 C CA . LYS A 1 322 ? 17.291 -5.103 -22.747 1.00 91.62 322 LYS A CA 1
ATOM 2534 C C . LYS A 1 322 ? 17.952 -3.730 -22.830 1.00 91.62 322 LYS A C 1
ATOM 2536 O O . LYS A 1 322 ? 17.289 -2.712 -23.008 1.00 91.62 322 LYS A O 1
ATOM 2541 N N . TRP A 1 323 ? 19.277 -3.713 -22.732 1.00 88.56 323 TRP A N 1
ATOM 2542 C CA . TRP A 1 323 ? 20.073 -2.483 -22.732 1.00 88.56 323 TRP A CA 1
ATOM 2543 C C . TRP A 1 323 ? 19.798 -1.586 -23.953 1.00 88.56 323 TRP A C 1
ATOM 2545 O O . TRP A 1 323 ? 19.716 -0.363 -23.837 1.00 88.56 323 TRP A O 1
ATOM 2555 N N . ASP A 1 324 ? 19.620 -2.201 -25.119 1.00 92.44 324 ASP A N 1
ATOM 2556 C CA . ASP A 1 324 ? 19.342 -1.581 -26.415 1.00 92.44 324 ASP A CA 1
ATOM 2557 C C . ASP A 1 324 ? 17.844 -1.477 -26.745 1.00 92.44 324 ASP A C 1
ATOM 2559 O O . ASP A 1 324 ? 17.482 -1.006 -27.824 1.00 92.44 324 ASP A O 1
ATOM 2563 N N . GLU A 1 325 ? 16.961 -1.884 -25.829 1.00 91.94 325 GLU A N 1
ATOM 2564 C CA . GLU A 1 325 ? 15.521 -1.826 -26.042 1.00 91.94 325 GLU A CA 1
ATOM 2565 C C . GLU A 1 325 ? 15.070 -0.380 -26.219 1.00 91.94 325 GLU A C 1
ATOM 2567 O O . GLU A 1 325 ? 15.298 0.476 -25.364 1.00 91.94 325 GLU A O 1
ATOM 2572 N N . TYR A 1 326 ? 14.430 -0.103 -27.350 1.00 88.81 326 TYR A N 1
ATOM 2573 C CA . TYR A 1 326 ? 14.041 1.247 -27.711 1.00 88.81 326 TYR A CA 1
ATOM 2574 C C . TYR A 1 326 ? 12.678 1.613 -27.108 1.00 88.81 326 TYR A C 1
ATOM 2576 O O . TYR A 1 326 ? 11.672 0.940 -27.343 1.00 88.81 326 TYR A O 1
ATOM 2584 N N . ILE A 1 327 ? 12.641 2.707 -26.347 1.00 87.00 327 ILE A N 1
ATOM 2585 C CA . ILE A 1 327 ? 11.487 3.137 -25.557 1.00 87.00 327 ILE A CA 1
ATOM 2586 C C . ILE A 1 327 ? 10.937 4.450 -26.105 1.00 87.00 327 ILE A C 1
ATOM 2588 O O . ILE A 1 327 ? 11.688 5.379 -26.381 1.00 87.00 327 ILE A O 1
ATOM 2592 N N . ARG A 1 328 ? 9.607 4.557 -26.222 1.00 84.94 328 ARG A N 1
ATOM 2593 C CA . ARG A 1 328 ? 8.931 5.754 -26.745 1.00 84.94 328 ARG A CA 1
ATOM 2594 C C . ARG A 1 328 ? 8.056 6.444 -25.692 1.00 84.94 328 ARG A C 1
ATOM 2596 O O . ARG A 1 328 ? 7.207 5.806 -25.062 1.00 84.94 328 ARG A O 1
ATOM 2603 N N . PHE A 1 329 ? 8.206 7.766 -25.594 1.00 74.19 329 PHE A N 1
ATOM 2604 C CA . PHE A 1 329 ? 7.559 8.659 -24.632 1.00 74.19 329 PHE A CA 1
ATOM 2605 C C . PHE A 1 329 ? 6.761 9.724 -25.397 1.00 74.19 329 PHE A C 1
ATOM 2607 O O . PHE A 1 329 ? 7.298 10.757 -25.780 1.00 74.19 329 PHE A O 1
ATOM 2614 N N . THR A 1 330 ? 5.473 9.507 -25.686 1.00 60.91 330 THR A N 1
ATOM 2615 C CA . THR A 1 330 ? 4.681 10.537 -26.395 1.00 60.91 330 THR A CA 1
ATOM 2616 C C . THR A 1 330 ? 3.552 11.088 -25.542 1.00 60.91 330 THR A C 1
ATOM 2618 O O . THR A 1 330 ? 2.959 10.379 -24.734 1.00 60.91 330 THR A O 1
ATOM 2621 N N . LYS A 1 331 ? 3.186 12.353 -25.790 1.00 53.03 331 LYS A N 1
ATOM 2622 C CA . LYS A 1 331 ? 2.053 13.026 -25.132 1.00 53.03 331 LYS A CA 1
ATOM 2623 C C . LYS A 1 331 ? 0.684 12.412 -25.479 1.00 53.03 331 LYS A C 1
ATOM 2625 O O . LYS A 1 331 ? -0.287 12.676 -24.778 1.00 53.03 331 LYS A O 1
ATOM 2630 N N . LYS A 1 332 ? 0.573 11.617 -26.555 1.00 52.47 332 LYS A N 1
ATOM 2631 C CA . LYS A 1 332 ? -0.670 10.932 -26.952 1.00 52.47 332 LYS A CA 1
ATOM 2632 C C . LYS A 1 332 ? -0.617 9.471 -26.510 1.00 52.47 332 LYS A C 1
ATOM 2634 O O . LYS A 1 332 ? -0.010 8.648 -27.181 1.00 52.47 332 LYS A O 1
ATOM 2639 N N . ALA A 1 333 ? -1.295 9.174 -25.406 1.00 52.72 333 ALA A N 1
ATOM 2640 C CA . ALA A 1 333 ? -1.327 7.871 -24.748 1.00 52.72 333 ALA A CA 1
ATOM 2641 C C . ALA A 1 333 ? -1.764 6.722 -25.688 1.00 52.72 333 ALA A C 1
ATOM 2643 O O . ALA A 1 333 ? -2.956 6.504 -25.908 1.00 52.72 333 ALA A O 1
ATOM 2644 N N . LYS A 1 334 ? -0.799 5.965 -26.228 1.00 60.81 334 LYS A N 1
ATOM 2645 C CA . LYS A 1 334 ? -1.031 4.637 -26.829 1.00 60.81 334 LYS A CA 1
ATOM 2646 C C . LYS A 1 334 ? -0.651 3.547 -25.824 1.00 60.81 334 LYS A C 1
ATOM 2648 O O . LYS A 1 334 ? 0.267 3.750 -25.036 1.00 60.81 334 LYS A O 1
ATOM 2653 N N . LYS A 1 335 ? -1.331 2.392 -25.873 1.00 56.91 335 LYS A N 1
ATOM 2654 C CA . LYS A 1 335 ? -1.195 1.295 -24.891 1.00 56.91 335 LYS A CA 1
ATOM 2655 C C . LYS A 1 335 ? 0.262 0.853 -24.664 1.00 56.91 335 LYS A C 1
ATOM 2657 O O . LYS A 1 335 ? 0.639 0.637 -23.517 1.00 56.91 335 LYS A O 1
ATOM 2662 N N . ASP A 1 336 ? 1.076 0.823 -25.721 1.00 58.62 336 ASP A N 1
ATOM 2663 C CA . ASP A 1 336 ? 2.464 0.329 -25.686 1.00 58.62 336 ASP A CA 1
ATOM 2664 C C . ASP A 1 336 ? 3.515 1.354 -25.232 1.00 58.62 336 ASP A C 1
ATOM 2666 O O . ASP A 1 336 ? 4.701 1.039 -25.172 1.00 58.62 336 ASP A O 1
ATOM 2670 N N . GLN A 1 337 ? 3.114 2.590 -24.934 1.00 69.31 337 GLN A N 1
ATOM 2671 C CA . GLN A 1 337 ? 4.047 3.665 -24.588 1.00 69.31 337 GLN A CA 1
ATOM 2672 C C . GLN A 1 337 ? 4.347 3.714 -23.102 1.00 69.31 337 GLN A C 1
ATOM 2674 O O . GLN A 1 337 ? 3.514 3.323 -22.288 1.00 69.31 337 GLN A O 1
ATOM 2679 N N . VAL A 1 338 ? 5.505 4.258 -22.739 1.00 63.97 338 VAL A N 1
ATOM 2680 C CA . VAL A 1 338 ? 5.912 4.373 -21.338 1.00 63.97 338 VAL A CA 1
ATOM 2681 C C . VAL A 1 338 ? 5.309 5.612 -20.697 1.00 63.97 338 VAL A C 1
ATOM 2683 O O . VAL A 1 338 ? 5.436 6.720 -21.213 1.00 63.97 338 VAL A O 1
ATOM 2686 N N . LYS A 1 339 ? 4.640 5.402 -19.559 1.00 65.38 339 LYS A N 1
ATOM 2687 C CA . LYS A 1 339 ? 4.032 6.463 -18.747 1.00 65.38 339 LYS A CA 1
ATOM 2688 C C . LYS A 1 339 ? 4.889 6.788 -17.528 1.00 65.38 339 LYS A C 1
ATOM 2690 O O . LYS A 1 339 ? 4.931 7.937 -17.105 1.00 65.38 339 LYS A O 1
ATOM 2695 N N . GLN A 1 340 ? 5.522 5.774 -16.938 1.00 70.62 340 GLN A N 1
ATOM 2696 C CA . GLN A 1 340 ? 6.226 5.875 -15.660 1.00 70.62 340 GLN A CA 1
ATOM 2697 C C . GLN A 1 340 ? 7.474 4.990 -15.641 1.00 70.62 340 GLN A C 1
ATOM 2699 O O . GLN A 1 340 ? 7.488 3.927 -16.256 1.00 70.62 340 GLN A O 1
ATOM 2704 N N . PHE A 1 341 ? 8.492 5.399 -14.891 1.00 74.75 341 PHE A N 1
ATOM 2705 C CA . PHE A 1 341 ? 9.659 4.581 -14.571 1.00 74.75 341 PHE A CA 1
ATOM 2706 C C . PHE A 1 341 ? 9.500 3.875 -13.236 1.00 74.75 341 PHE A C 1
ATOM 2708 O O . PHE A 1 341 ? 8.831 4.379 -12.332 1.00 74.75 341 PHE A O 1
ATOM 2715 N N . ILE A 1 342 ? 10.152 2.721 -13.128 1.00 71.06 342 ILE A N 1
ATOM 2716 C CA . ILE A 1 342 ? 10.338 1.985 -11.884 1.00 71.06 342 ILE A CA 1
ATOM 2717 C C . ILE A 1 342 ? 11.762 2.258 -11.427 1.00 71.06 342 ILE A C 1
ATOM 2719 O O . ILE A 1 342 ? 12.727 1.930 -12.122 1.00 71.06 342 ILE A O 1
ATOM 2723 N N . ILE A 1 343 ? 11.874 2.923 -10.289 1.00 73.75 343 ILE A N 1
ATOM 2724 C CA . ILE A 1 343 ? 13.109 3.486 -9.770 1.00 73.75 343 ILE A CA 1
ATOM 2725 C C . ILE A 1 343 ? 13.347 2.896 -8.394 1.00 73.75 343 ILE A C 1
ATOM 2727 O O . ILE A 1 343 ? 12.507 3.036 -7.515 1.00 73.75 343 ILE A O 1
ATOM 2731 N N . LEU A 1 344 ? 14.491 2.262 -8.205 1.00 67.31 344 LEU A N 1
ATOM 2732 C CA . LEU A 1 344 ? 15.024 1.991 -6.883 1.00 67.31 344 LEU A CA 1
ATOM 2733 C C . LEU A 1 344 ? 15.688 3.278 -6.398 1.00 67.31 344 LEU A C 1
ATOM 2735 O O . LEU A 1 344 ? 16.678 3.697 -6.996 1.00 67.31 344 LEU A O 1
ATOM 2739 N N . ALA A 1 345 ? 15.137 3.930 -5.379 1.00 63.09 345 ALA A N 1
ATOM 2740 C CA . ALA A 1 345 ? 15.808 5.072 -4.764 1.00 63.09 345 ALA A CA 1
ATOM 2741 C C . ALA A 1 345 ? 16.485 4.629 -3.469 1.00 63.09 345 ALA A C 1
ATOM 2743 O O . ALA A 1 345 ? 15.917 3.854 -2.693 1.00 63.09 345 ALA A O 1
ATOM 2744 N N . ARG A 1 346 ? 17.698 5.135 -3.259 1.00 52.66 346 ARG A N 1
ATOM 2745 C CA . ARG A 1 346 ? 18.442 4.996 -2.013 1.00 52.66 346 ARG A CA 1
ATOM 2746 C C . ARG A 1 346 ? 18.290 6.315 -1.243 1.00 52.66 346 ARG A C 1
ATOM 2748 O O . ARG A 1 346 ? 18.168 7.373 -1.841 1.00 52.66 346 ARG A O 1
ATOM 2755 N N . ASP A 1 347 ? 18.250 6.268 0.079 1.00 47.47 347 ASP A N 1
ATOM 2756 C CA . ASP A 1 347 ? 18.326 7.449 0.953 1.00 47.47 347 ASP A CA 1
ATOM 2757 C C . ASP A 1 347 ? 17.182 8.488 0.849 1.00 47.47 347 ASP A C 1
ATOM 2759 O O . ASP A 1 347 ? 17.281 9.522 0.187 1.00 47.47 347 ASP A O 1
ATOM 2763 N N . LEU A 1 348 ? 16.128 8.284 1.652 1.00 43.19 348 LEU A N 1
ATOM 2764 C CA . LEU A 1 348 ? 15.320 9.387 2.212 1.00 43.19 348 LEU A CA 1
ATOM 2765 C C . LEU A 1 348 ? 15.822 9.855 3.596 1.00 43.19 348 LEU A C 1
ATOM 2767 O O . LEU A 1 348 ? 15.205 10.725 4.203 1.00 43.19 348 LEU A O 1
ATOM 2771 N N . TYR A 1 349 ? 16.950 9.327 4.078 1.00 38.00 349 TYR A N 1
ATOM 2772 C CA . TYR A 1 349 ? 17.589 9.735 5.330 1.00 38.00 349 TYR A CA 1
ATOM 2773 C C . TYR A 1 349 ? 19.083 9.979 5.100 1.00 38.00 349 TYR A C 1
ATOM 2775 O O . TYR A 1 349 ? 19.923 9.145 5.417 1.00 38.00 349 TYR A O 1
ATOM 2783 N N . ILE A 1 350 ? 19.418 11.140 4.540 1.00 34.91 350 ILE A N 1
ATOM 2784 C CA . ILE A 1 350 ? 20.692 11.769 4.889 1.00 34.91 350 ILE A CA 1
ATOM 2785 C C . ILE A 1 350 ? 20.363 12.609 6.119 1.00 34.91 350 ILE A C 1
ATOM 2787 O O . ILE A 1 350 ? 19.588 13.559 6.010 1.00 34.91 350 ILE A O 1
ATOM 2791 N N . ASP A 1 351 ? 20.878 12.200 7.278 1.00 34.06 351 ASP A N 1
ATOM 2792 C CA . ASP A 1 351 ? 20.861 13.001 8.500 1.00 34.06 351 ASP A CA 1
ATOM 2793 C C . ASP A 1 351 ? 21.287 14.441 8.175 1.00 34.06 351 ASP A C 1
ATOM 2795 O O . ASP A 1 351 ? 22.392 14.682 7.689 1.00 34.06 351 ASP A O 1
ATOM 2799 N N . GLU A 1 352 ? 20.423 15.410 8.479 1.00 36.47 352 GLU A N 1
ATOM 2800 C CA . GLU A 1 352 ? 20.786 16.833 8.511 1.00 36.47 352 GLU A CA 1
ATOM 2801 C C . GLU A 1 352 ? 21.681 17.180 9.725 1.00 36.47 352 GLU A C 1
ATOM 2803 O O . GLU A 1 352 ? 21.932 18.351 9.983 1.00 36.47 352 GLU A O 1
ATOM 2808 N N . GLU A 1 353 ? 22.227 16.194 10.449 1.00 35.28 353 GLU A N 1
ATOM 2809 C CA . GLU A 1 353 ? 23.192 16.398 11.546 1.00 35.28 353 GLU A CA 1
ATOM 2810 C C . GLU A 1 353 ? 24.650 16.095 11.152 1.00 35.28 353 GLU A C 1
ATOM 2812 O O . GLU A 1 353 ? 25.443 15.569 11.933 1.00 35.28 353 GLU A O 1
ATOM 2817 N N . ALA A 1 354 ? 25.046 16.475 9.938 1.00 33.06 354 ALA A N 1
ATOM 2818 C CA . ALA A 1 354 ? 26.456 16.616 9.580 1.00 33.06 354 ALA A CA 1
ATOM 2819 C C . ALA A 1 354 ? 26.675 17.939 8.833 1.00 33.06 354 ALA A C 1
ATOM 2821 O O . ALA A 1 354 ? 26.796 17.971 7.606 1.00 33.06 354 ALA A O 1
ATOM 2822 N N . GLY A 1 355 ? 26.706 19.033 9.598 1.00 30.64 355 GLY A N 1
ATOM 2823 C CA . GLY A 1 355 ? 27.017 20.384 9.129 1.00 30.64 355 GLY A CA 1
ATOM 2824 C C . GLY A 1 355 ? 26.918 21.421 10.230 1.00 30.64 355 GLY A C 1
ATOM 2825 O O . GLY A 1 355 ? 25.823 22.007 10.348 1.00 30.64 355 GLY A O 1
#